Protein AF-A0A933UED7-F1 (afdb_monomer)

Nearest PDB structures (foldseek):
  6f9i-assembly1_A  TM=5.651E-01  e=5.983E-02  Mus musculus
  3nf1-assembly1_A  TM=5.330E-01  e=4.605E-01  Homo sapiens
  7dkh-assembly2_E  TM=3.374E-01  e=2.367E-01  Saccharomyces cerevisiae S288C
  6fv0-assembly1_A  TM=3.714E-01  e=3.544E+00  Mus musculus
  1ya0-assembly1_A  TM=3.431E-01  e=5.523E+00  Homo sapiens

pLDDT: mean 83.13, std 20.2, range [31.78, 98.56]

Secondary structure (DSSP, 8-state):
--SSSS-S---HHHHHHHHHHHHHHHHHHHHHHHHHHHHH-PPPPHHHHHHHHHHHHHHHHS-S----SS-THHHHT-------TT---------PPPPPPP--S--------S-PPPHHHHHHHHHHHHHHH--SHHHHHHHHHHHHHHHHHHHHSS-HHHHHHHHHHHHHHHHHHHHTS--HHHHHHHIIIIIGGGHHHHTT-SS-SS-HHHHHHHHHHHHHHTT-HHHHHHHHHHHHHH-HHHHHHHHHHHHHHHHHTT-HHHHHHHHHTSS-TTSHHHHHHHHHHHHHHHHHHT-

Foldseek 3Di:
DPPPPPPDPQDPVNVVVVVVVVVVVVCCVVVVVVVCCVVVVDDDDLVVLVVVLLVVLCVFLVDNDLEDPDDCVVLVVPDPQDPPPPDPDDDDDDDDDDDDDDDDDDDPPPDDPNDDPPSLVVVVVVLVVQVVVQPDLSSLSSSLSNLQVCLVVQCVDPDLQSNLSSLVSLLVSLVSCVPVNVNLVSSLSSLVNRQVVCQVSQVVDPDHPDHSVRSLVSNCVSCVSVVVLSSNLVSLVCCLVRPVVCNQVSLQVNLVSCVVVVVLVVSLVSLVPHPCCVPPVNVVSNVVSVVVVVVVVVD

Solvent-accessible surface area (backbone atoms only — not comparable to full-atom values): 17385 Å² total; per-residue (Å²): 144,80,85,85,76,83,81,68,82,79,47,74,69,56,53,52,53,52,51,52,50,52,64,58,47,51,56,52,55,54,49,44,50,54,50,44,47,67,70,66,69,61,76,77,51,49,68,58,40,44,51,52,51,54,53,49,36,29,66,62,30,73,47,89,75,42,70,71,93,64,68,63,67,74,63,63,68,61,68,81,71,71,85,71,95,78,76,93,78,84,92,78,91,78,92,79,88,83,76,89,85,80,89,79,86,88,76,89,83,89,65,82,80,89,80,69,80,59,70,55,60,56,52,57,51,52,49,55,54,48,54,76,67,39,84,44,69,35,46,44,38,41,50,35,38,28,31,43,49,51,15,50,57,26,57,73,46,87,51,63,76,49,28,47,44,16,47,52,35,36,50,50,28,23,48,43,24,42,68,77,62,63,32,31,66,57,13,31,42,38,30,59,37,52,42,59,77,40,47,71,52,45,77,74,41,96,79,54,97,60,51,62,65,60,54,53,50,52,37,49,51,26,20,60,73,55,72,33,58,72,60,40,49,53,49,29,56,46,38,38,74,75,33,71,95,45,19,57,62,26,33,57,50,43,20,51,52,27,46,75,72,68,38,46,73,57,16,41,52,40,42,65,71,35,94,66,41,72,44,66,76,49,33,55,49,46,52,53,42,51,54,49,54,53,58,62,74,74,108

Mean predicted aligned error: 10.64 Å

Radius of gyration: 26.98 Å; Cα contacts (8 Å, |Δi|>4): 264; chains: 1; bounding box: 83×52×85 Å

Sequence (299 aa):
MLLKKLTQPVTKQSALRLALLAAAIVPVVWGGHFAWQRISRRSPTTASVRQQIWSHLKERSRQDNFKLAQDWTSLTNFTAAQPDDSNAAGFAEGPAKVKPFKVDKALKLKAKPKNLPPLHVGFSTFFRAKQKEATSYESIYFLIGQELWAAEQMFALTDPAVQQVGIVLASEAAHYAQSDAEDGWLAARICEGYLWPGVDLLEKVDQPLTTPDQLLALCDTAFRANDETVSLERNYEFMIRKIPKRAELARFRLAALYEQEGQFAKALKTLQEMEDPQRDKVKARIEALKARLQSEATK

Structure (mmCIF, N/CA/C/O backbone):
data_AF-A0A933UED7-F1
#
_entry.id   AF-A0A933UED7-F1
#
loop_
_atom_site.group_PDB
_atom_site.id
_atom_site.type_symbol
_atom_site.label_atom_id
_atom_site.label_alt_id
_atom_site.label_comp_id
_atom_site.label_asym_id
_atom_site.label_entity_id
_atom_site.label_seq_id
_atom_site.pdbx_PDB_ins_code
_atom_site.Cartn_x
_atom_site.Cartn_y
_atom_site.Cartn_z
_atom_site.occupancy
_atom_site.B_iso_or_equiv
_atom_site.auth_seq_id
_atom_site.auth_comp_id
_atom_site.auth_asym_id
_atom_site.auth_atom_id
_atom_site.pdbx_PDB_model_num
ATOM 1 N N . MET A 1 1 ? 55.479 -8.054 22.603 1.00 53.09 1 MET A N 1
ATOM 2 C CA . MET A 1 1 ? 55.486 -9.506 22.909 1.00 53.09 1 MET A CA 1
ATOM 3 C C . MET A 1 1 ? 54.062 -10.108 22.921 1.00 53.09 1 MET A C 1
ATOM 5 O O . MET A 1 1 ? 53.764 -10.943 23.759 1.00 53.09 1 MET A O 1
ATOM 9 N N . LEU A 1 2 ? 53.176 -9.718 21.985 1.00 49.47 2 LEU A N 1
ATOM 10 C CA . LEU A 1 2 ? 51.753 -10.136 21.957 1.00 49.47 2 LEU A CA 1
ATOM 11 C C . LEU A 1 2 ? 51.291 -10.738 20.610 1.00 49.47 2 LEU A C 1
ATOM 13 O O . LEU A 1 2 ? 50.148 -11.151 20.483 1.00 49.47 2 LEU A O 1
ATOM 17 N N . LEU A 1 3 ? 52.185 -10.862 19.621 1.00 51.19 3 LEU A N 1
ATOM 18 C CA . LEU A 1 3 ? 51.859 -11.336 18.263 1.00 51.19 3 LEU A CA 1
ATOM 19 C C . LEU A 1 3 ? 52.052 -12.852 18.038 1.00 51.19 3 LEU A C 1
ATOM 21 O O . LEU A 1 3 ? 51.857 -13.335 16.931 1.00 51.19 3 LEU A O 1
ATOM 25 N N . LYS A 1 4 ? 52.413 -13.634 19.067 1.00 53.97 4 LYS A N 1
ATOM 26 C CA . LYS A 1 4 ? 52.766 -15.066 18.921 1.00 53.97 4 LYS A CA 1
ATOM 27 C C . LYS A 1 4 ? 51.632 -16.070 19.205 1.00 53.97 4 LYS A C 1
ATOM 29 O O . LYS A 1 4 ? 51.906 -17.260 19.303 1.00 53.97 4 LYS A O 1
ATOM 34 N N . LYS A 1 5 ? 50.374 -15.631 19.350 1.00 51.72 5 LYS A N 1
ATOM 35 C CA . LYS A 1 5 ? 49.246 -16.508 19.747 1.00 51.72 5 LYS A CA 1
ATOM 36 C C . LYS A 1 5 ? 48.224 -16.856 18.650 1.00 51.72 5 LYS A C 1
ATOM 38 O O . LYS A 1 5 ? 47.236 -17.504 18.966 1.00 51.72 5 LYS A O 1
ATOM 43 N N . LEU A 1 6 ? 48.442 -16.493 17.384 1.00 54.66 6 LEU A N 1
ATOM 44 C CA . LEU A 1 6 ? 47.442 -16.717 16.319 1.00 54.66 6 LEU A CA 1
ATOM 45 C C . LEU A 1 6 ? 47.675 -17.957 15.434 1.00 54.66 6 LEU A C 1
ATOM 47 O O . LEU A 1 6 ? 46.904 -18.191 14.513 1.00 54.66 6 LEU A O 1
ATOM 51 N N . THR A 1 7 ? 48.688 -18.781 15.710 1.00 60.62 7 THR A N 1
ATOM 52 C CA . THR A 1 7 ? 49.035 -19.957 14.883 1.00 60.62 7 THR A CA 1
ATOM 53 C C . THR A 1 7 ? 48.812 -21.299 15.582 1.00 60.62 7 THR A C 1
ATOM 55 O O . THR A 1 7 ? 49.470 -22.285 15.255 1.00 60.62 7 THR A O 1
ATOM 58 N N . GLN A 1 8 ? 47.894 -21.378 16.551 1.00 67.69 8 GLN A N 1
ATOM 59 C CA . GLN A 1 8 ? 47.488 -22.682 17.080 1.00 67.69 8 GLN A CA 1
ATOM 60 C C . GLN A 1 8 ? 46.394 -23.301 16.196 1.00 67.69 8 GLN A C 1
ATOM 62 O O . GLN A 1 8 ? 45.417 -22.618 15.883 1.00 67.69 8 GLN A O 1
ATOM 67 N N . PRO A 1 9 ? 46.539 -24.574 15.780 1.00 72.44 9 PRO A N 1
ATOM 68 C CA . PRO A 1 9 ? 45.539 -25.247 14.964 1.00 72.44 9 PRO A CA 1
ATOM 69 C C . PRO A 1 9 ? 44.226 -25.340 15.743 1.00 72.44 9 PRO A C 1
ATOM 71 O O . PRO A 1 9 ? 44.177 -25.884 16.848 1.00 72.44 9 PRO A O 1
ATOM 74 N N . VAL A 1 10 ? 43.157 -24.795 15.161 1.00 66.62 10 VAL A N 1
ATOM 75 C CA . VAL A 1 10 ? 41.807 -24.871 15.723 1.00 66.62 10 VAL A CA 1
ATOM 76 C C . VAL A 1 10 ? 41.421 -26.346 15.800 1.00 66.62 10 VAL A C 1
ATOM 78 O O . VAL A 1 10 ? 41.262 -27.028 14.788 1.00 66.62 10 VAL A O 1
ATOM 81 N N . THR A 1 11 ? 41.317 -26.870 17.017 1.00 81.62 11 THR A N 1
ATOM 82 C CA . THR A 1 11 ? 40.892 -28.250 17.252 1.00 81.62 11 THR A CA 1
ATOM 83 C C . THR A 1 11 ? 39.446 -28.433 16.785 1.00 81.62 11 THR A C 1
ATOM 85 O O . THR A 1 11 ? 38.621 -27.530 16.922 1.00 81.62 11 THR A O 1
ATOM 88 N N . LYS A 1 12 ? 39.080 -29.620 16.279 1.00 80.12 12 LYS A N 1
ATOM 89 C CA . LYS A 1 12 ? 37.701 -29.899 15.813 1.00 80.12 12 LYS A CA 1
ATOM 90 C C . LYS A 1 12 ? 36.622 -29.521 16.847 1.00 80.12 12 LYS A C 1
ATOM 92 O O . LYS A 1 12 ? 35.549 -29.060 16.476 1.00 80.12 12 LYS A O 1
ATOM 97 N N . GLN A 1 13 ? 36.923 -29.648 18.142 1.00 79.88 13 GLN A N 1
ATOM 98 C CA . GLN A 1 13 ? 36.018 -29.252 19.228 1.00 79.88 13 GLN A CA 1
ATOM 99 C C . GLN A 1 13 ? 35.850 -27.731 19.380 1.00 79.88 13 GLN A C 1
ATOM 101 O O . GLN A 1 13 ? 34.758 -27.277 19.717 1.00 79.88 13 GLN A O 1
ATOM 106 N N . SER A 1 14 ? 36.892 -26.932 19.132 1.00 76.50 14 SER A N 1
ATOM 107 C CA . SER A 1 14 ? 36.790 -25.465 19.184 1.00 76.50 14 SER A CA 1
ATOM 108 C C . SER A 1 14 ? 36.060 -24.903 17.961 1.00 76.50 14 SER A C 1
ATOM 110 O O . SER A 1 14 ? 35.252 -23.987 18.115 1.00 76.50 14 SER A O 1
ATOM 112 N N . ALA A 1 15 ? 36.220 -25.524 16.787 1.00 75.81 15 ALA A N 1
ATOM 113 C CA . ALA A 1 15 ? 35.421 -25.208 15.601 1.00 75.81 15 ALA A CA 1
ATOM 114 C C . ALA A 1 15 ? 33.918 -25.480 15.817 1.00 75.81 15 ALA A C 1
ATOM 116 O O . ALA A 1 15 ? 33.089 -24.631 15.498 1.00 75.81 15 ALA A O 1
ATOM 117 N N . LEU A 1 16 ? 33.561 -26.616 16.431 1.00 83.31 16 LEU A N 1
ATOM 118 C CA . LEU A 1 16 ? 32.163 -26.953 16.731 1.00 83.31 16 LEU A CA 1
ATOM 119 C C . LEU A 1 16 ? 31.521 -25.954 17.712 1.00 83.31 16 LEU A C 1
ATOM 121 O O . LEU A 1 16 ? 30.383 -25.535 17.519 1.00 83.31 16 LEU A O 1
ATOM 125 N N . ARG A 1 17 ? 32.255 -25.536 18.753 1.00 82.56 17 ARG A N 1
ATOM 126 C CA . ARG A 1 17 ? 31.765 -24.546 19.731 1.00 82.56 17 ARG A CA 1
ATOM 127 C C . ARG A 1 17 ? 31.542 -23.172 19.102 1.00 82.56 17 ARG A C 1
ATOM 129 O O . ARG A 1 17 ? 30.542 -22.531 19.410 1.00 82.56 17 ARG A O 1
ATOM 136 N N . LEU A 1 18 ? 32.434 -22.740 18.210 1.00 79.38 18 LEU A N 1
ATOM 137 C CA . LEU A 1 18 ? 32.265 -21.495 17.457 1.00 79.38 18 LEU A CA 1
ATOM 138 C C . LEU A 1 18 ? 31.068 -21.566 16.501 1.00 79.38 18 LEU A C 1
ATOM 140 O O . LEU A 1 18 ? 30.300 -20.611 16.434 1.00 79.38 18 LEU A O 1
ATOM 144 N N . ALA A 1 19 ? 30.862 -22.700 15.827 1.00 76.69 19 ALA A N 1
ATOM 145 C CA . ALA A 1 19 ? 29.700 -22.907 14.963 1.00 76.69 19 ALA A CA 1
ATOM 146 C C . ALA A 1 19 ? 28.374 -22.871 15.747 1.00 76.69 19 ALA A C 1
ATOM 148 O O . ALA A 1 19 ? 27.423 -22.231 15.306 1.00 76.69 19 ALA A O 1
ATOM 149 N N . LEU A 1 20 ? 28.319 -23.487 16.934 1.00 80.19 20 LEU A N 1
ATOM 150 C CA . LEU A 1 20 ? 27.133 -23.455 17.801 1.00 80.19 20 LEU A CA 1
ATOM 151 C C . LEU A 1 20 ? 26.856 -22.055 18.371 1.00 80.19 20 LEU A C 1
ATOM 153 O O . LEU A 1 20 ? 25.703 -21.636 18.420 1.00 80.19 20 LEU A O 1
ATOM 157 N N . LEU A 1 21 ? 27.898 -21.308 18.754 1.00 79.06 21 LEU A N 1
ATOM 158 C CA . LEU A 1 21 ? 27.760 -19.911 19.180 1.00 79.06 21 LEU A CA 1
ATOM 159 C C . LEU A 1 21 ? 27.245 -19.023 18.043 1.00 79.06 21 LEU A C 1
ATOM 161 O O . LEU A 1 21 ? 26.320 -18.243 18.252 1.00 79.06 21 LEU A O 1
ATOM 165 N N . ALA A 1 22 ? 27.786 -19.174 16.832 1.00 71.75 22 ALA A N 1
ATOM 166 C CA . ALA A 1 22 ? 27.293 -18.454 15.662 1.00 71.75 22 ALA A CA 1
ATOM 167 C C . ALA A 1 22 ? 25.824 -18.806 15.364 1.00 71.75 22 ALA A C 1
ATOM 169 O O . ALA A 1 22 ? 25.008 -17.907 15.170 1.00 71.75 22 ALA A O 1
ATOM 170 N N . ALA A 1 23 ? 25.461 -20.091 15.421 1.00 69.56 23 ALA A N 1
ATOM 171 C CA . ALA A 1 23 ? 24.090 -20.556 15.213 1.00 69.56 23 ALA A CA 1
ATOM 172 C C . ALA A 1 23 ? 23.102 -20.056 16.283 1.00 69.56 23 ALA A C 1
ATOM 174 O O . ALA A 1 23 ? 21.925 -19.895 15.979 1.00 69.56 23 ALA A O 1
ATOM 175 N N . ALA A 1 24 ? 23.558 -19.775 17.509 1.00 71.56 24 ALA A N 1
ATOM 176 C CA . ALA A 1 24 ? 22.728 -19.207 18.574 1.00 71.56 24 ALA A CA 1
ATOM 177 C C . ALA A 1 24 ? 22.582 -17.675 18.479 1.00 71.56 24 ALA A C 1
ATOM 179 O O . ALA A 1 24 ? 21.533 -17.133 18.819 1.00 71.56 24 ALA A O 1
ATOM 180 N N . ILE A 1 25 ? 23.608 -16.965 17.997 1.00 72.81 25 ILE A N 1
ATOM 181 C CA . ILE A 1 25 ? 23.589 -15.496 17.878 1.00 72.81 25 ILE A CA 1
ATOM 182 C C . ILE A 1 25 ? 22.717 -15.043 16.699 1.00 72.81 25 ILE A C 1
ATOM 184 O O . ILE A 1 25 ? 21.984 -14.063 16.824 1.00 72.81 25 ILE A O 1
ATOM 188 N N . VAL A 1 26 ? 22.745 -15.763 15.573 1.00 66.81 26 VAL A N 1
ATOM 189 C CA . VAL A 1 26 ? 21.959 -15.429 14.371 1.00 66.81 26 VAL A CA 1
ATOM 190 C C . VAL A 1 26 ? 20.451 -15.270 14.652 1.00 66.81 26 VAL A C 1
ATOM 192 O O . VAL A 1 26 ? 19.915 -14.217 14.305 1.00 66.81 26 VAL A O 1
ATOM 195 N N . PRO A 1 27 ? 19.746 -16.204 15.322 1.00 64.50 27 PRO A N 1
ATOM 196 C CA . PRO A 1 27 ? 18.320 -16.045 15.611 1.00 64.50 27 PRO A CA 1
ATOM 197 C C . PRO A 1 27 ? 18.026 -14.943 16.637 1.00 64.50 27 PRO A C 1
ATOM 199 O O . PRO A 1 27 ? 16.966 -14.330 16.558 1.00 64.50 27 PRO A O 1
ATOM 202 N N . VAL A 1 28 ? 18.947 -14.630 17.557 1.00 69.75 28 VAL A N 1
ATOM 203 C CA . VAL A 1 28 ? 18.767 -13.524 18.519 1.00 69.75 28 VAL A CA 1
ATOM 204 C C . VAL A 1 28 ? 18.923 -12.168 17.834 1.00 69.75 28 VAL A C 1
ATOM 206 O O . VAL A 1 28 ? 18.154 -11.253 18.112 1.00 69.75 28 VAL A O 1
ATOM 209 N N . VAL A 1 29 ? 19.869 -12.027 16.907 1.00 70.69 29 VAL A N 1
ATOM 210 C CA . VAL A 1 29 ? 20.057 -10.778 16.153 1.00 70.69 29 VAL A CA 1
ATOM 211 C C . VAL A 1 29 ? 18.939 -10.591 15.126 1.00 70.69 29 VAL A C 1
ATOM 213 O O . VAL A 1 29 ? 18.373 -9.503 15.030 1.00 70.69 29 VAL A O 1
ATOM 216 N N . TRP A 1 30 ? 18.566 -11.646 14.397 1.00 68.25 30 TRP A N 1
ATOM 217 C CA . TRP A 1 30 ? 17.507 -11.573 13.387 1.00 68.25 30 TRP A CA 1
ATOM 218 C C . TRP A 1 30 ? 16.120 -11.447 14.033 1.00 68.25 30 TRP A C 1
ATOM 220 O O . TRP A 1 30 ? 15.365 -10.528 13.714 1.00 68.25 30 TRP A O 1
ATOM 230 N N . GLY A 1 31 ? 15.825 -12.282 15.032 1.00 66.44 31 GLY A N 1
ATOM 231 C CA . GLY A 1 31 ? 14.601 -12.198 15.830 1.00 66.44 31 GLY A CA 1
ATOM 232 C C . GLY A 1 31 ? 14.517 -10.909 16.648 1.00 66.44 31 GLY A C 1
ATOM 233 O O . GLY A 1 31 ? 13.449 -10.308 16.728 1.00 66.44 31 GLY A O 1
ATOM 234 N N . GLY A 1 32 ? 15.641 -10.426 17.183 1.00 69.06 32 GLY A N 1
ATOM 235 C CA . GLY A 1 32 ? 15.732 -9.153 17.897 1.00 69.06 32 GLY A CA 1
ATOM 236 C C . GLY A 1 32 ? 15.469 -7.949 16.996 1.00 69.06 32 GLY A C 1
ATOM 237 O O . GLY A 1 32 ? 14.760 -7.039 17.412 1.00 69.06 32 GLY A O 1
ATOM 238 N N . HIS A 1 33 ? 15.950 -7.952 15.750 1.00 67.56 33 HIS A N 1
ATOM 239 C CA . HIS A 1 33 ? 15.656 -6.893 14.781 1.00 67.56 33 HIS A CA 1
ATOM 240 C C . HIS A 1 33 ? 14.167 -6.860 14.399 1.00 67.56 33 HIS A C 1
ATOM 242 O O . HIS A 1 33 ? 13.556 -5.792 14.429 1.00 67.56 33 HIS A O 1
ATOM 248 N N . PHE A 1 34 ? 13.551 -8.014 14.119 1.00 63.91 34 PHE A N 1
ATOM 249 C CA . PHE A 1 34 ? 12.112 -8.090 13.830 1.00 63.91 34 PHE A CA 1
ATOM 250 C C . PHE A 1 34 ? 11.249 -7.717 15.043 1.00 63.91 34 PHE A C 1
ATOM 252 O O . PHE A 1 34 ? 10.295 -6.946 14.913 1.00 63.91 34 PHE A O 1
ATOM 259 N N . ALA A 1 35 ? 11.601 -8.202 16.236 1.00 64.50 35 ALA A N 1
ATOM 260 C CA . ALA A 1 35 ? 10.919 -7.839 17.474 1.00 64.50 35 ALA A CA 1
ATOM 261 C C . ALA A 1 35 ? 11.074 -6.343 17.776 1.00 64.50 35 ALA A C 1
ATOM 263 O O . ALA A 1 35 ? 10.095 -5.679 18.104 1.00 64.50 35 ALA A O 1
ATOM 264 N N . TRP A 1 36 ? 12.271 -5.780 17.595 1.00 69.81 36 TRP A N 1
ATOM 265 C CA . TRP A 1 36 ? 12.519 -4.350 17.763 1.00 69.81 36 TRP A CA 1
ATOM 266 C C . TRP A 1 36 ? 11.738 -3.516 16.753 1.00 69.81 36 TRP A C 1
ATOM 268 O O . TRP A 1 36 ? 11.160 -2.506 17.135 1.00 69.81 36 TRP A O 1
ATOM 278 N N . GLN A 1 37 ? 11.671 -3.899 15.478 1.00 65.88 37 GLN A N 1
ATOM 279 C CA . GLN A 1 37 ? 10.849 -3.187 14.492 1.00 65.88 37 GLN A CA 1
ATOM 280 C C . GLN A 1 37 ? 9.364 -3.223 14.868 1.00 65.88 37 GLN A C 1
ATOM 282 O O . GLN A 1 37 ? 8.699 -2.186 14.843 1.00 65.88 37 GLN A O 1
ATOM 287 N N . ARG A 1 38 ? 8.874 -4.377 15.334 1.00 65.19 38 ARG A N 1
ATOM 288 C CA . ARG A 1 38 ? 7.500 -4.525 15.832 1.00 65.19 38 ARG A CA 1
ATOM 289 C C . ARG A 1 38 ? 7.226 -3.654 17.063 1.00 65.19 38 ARG A C 1
ATOM 291 O O . ARG A 1 38 ? 6.159 -3.056 17.161 1.00 65.19 38 ARG A O 1
ATOM 298 N N . ILE A 1 39 ? 8.189 -3.549 17.980 1.00 71.62 39 ILE A N 1
ATOM 299 C CA . ILE A 1 39 ? 8.074 -2.748 19.210 1.00 71.62 39 ILE A CA 1
ATOM 300 C C . ILE A 1 39 ? 8.218 -1.252 18.921 1.00 71.62 39 ILE A C 1
ATOM 302 O O . ILE A 1 39 ? 7.467 -0.436 19.448 1.00 71.62 39 ILE A O 1
ATOM 306 N N . SER A 1 40 ? 9.177 -0.877 18.079 1.00 71.75 40 SER A N 1
ATOM 307 C CA . SER A 1 40 ? 9.533 0.523 17.844 1.00 71.75 40 SER A CA 1
ATOM 308 C C . SER A 1 40 ? 8.504 1.271 17.003 1.00 71.75 40 SER A C 1
ATOM 310 O O . SER A 1 40 ? 8.582 2.498 16.955 1.00 71.75 40 SER A O 1
ATOM 312 N N . ARG A 1 41 ? 7.556 0.569 16.353 1.00 71.56 41 ARG A N 1
ATOM 313 C CA . ARG A 1 41 ? 6.525 1.127 15.450 1.00 71.56 41 ARG A CA 1
ATOM 314 C C . ARG A 1 41 ? 7.085 2.140 14.436 1.00 71.56 41 ARG A C 1
ATOM 316 O O . ARG A 1 41 ? 6.341 2.940 13.874 1.00 71.56 41 ARG A O 1
ATOM 323 N N . ARG A 1 42 ? 8.404 2.140 14.207 1.00 80.00 42 ARG A N 1
ATOM 324 C CA . ARG A 1 42 ? 9.056 3.049 13.273 1.00 80.00 42 ARG A CA 1
ATOM 325 C C . ARG A 1 42 ? 8.801 2.501 11.889 1.00 80.00 42 ARG A C 1
ATOM 327 O O . ARG A 1 42 ? 9.225 1.393 11.574 1.00 80.00 42 ARG A O 1
ATOM 334 N N . SER A 1 43 ? 8.107 3.287 11.080 1.00 83.25 43 SER A N 1
ATOM 335 C CA . SER A 1 43 ? 7.917 2.964 9.676 1.00 83.25 43 SER A CA 1
ATOM 336 C C . SER A 1 43 ? 9.278 2.808 8.997 1.00 83.25 43 SER A C 1
ATOM 338 O O . SER A 1 43 ? 10.169 3.636 9.235 1.00 83.25 43 SER A O 1
ATOM 340 N N . PRO A 1 44 ? 9.470 1.763 8.178 1.00 89.94 44 PRO A N 1
ATOM 341 C CA . PRO A 1 44 ? 10.694 1.627 7.413 1.00 89.94 44 PRO A CA 1
ATOM 342 C C . PRO A 1 44 ? 10.846 2.835 6.480 1.00 89.94 44 PRO A C 1
ATOM 344 O O . PRO A 1 44 ? 9.868 3.426 6.016 1.00 89.94 44 PRO A O 1
ATOM 347 N N . THR A 1 45 ? 12.089 3.241 6.224 1.00 93.56 45 THR A N 1
ATOM 348 C CA . THR A 1 45 ? 12.344 4.321 5.268 1.00 93.56 45 THR A CA 1
ATOM 349 C C . THR A 1 45 ? 12.031 3.838 3.856 1.00 93.56 45 THR A C 1
ATOM 351 O O . THR A 1 45 ? 12.252 2.670 3.534 1.00 93.56 45 THR A O 1
ATOM 354 N N . THR A 1 46 ? 11.592 4.743 2.979 1.00 94.88 46 THR A N 1
ATOM 355 C CA . THR A 1 46 ? 11.312 4.429 1.568 1.00 94.88 46 THR A CA 1
ATOM 356 C C . THR A 1 46 ? 12.490 3.717 0.896 1.00 94.88 46 THR A C 1
ATOM 358 O O . THR A 1 46 ? 12.297 2.727 0.201 1.00 94.88 46 THR A O 1
ATOM 361 N N . ALA A 1 47 ? 13.722 4.165 1.157 1.00 95.50 47 ALA A N 1
ATOM 362 C CA . ALA A 1 47 ? 14.929 3.540 0.618 1.00 95.50 47 ALA A CA 1
ATOM 363 C C . ALA A 1 47 ? 15.121 2.094 1.108 1.00 95.50 47 ALA A C 1
ATOM 365 O O . ALA A 1 47 ? 15.457 1.221 0.312 1.00 95.50 47 ALA A O 1
ATOM 366 N N . SER A 1 48 ? 14.865 1.822 2.394 1.00 95.19 48 SER A N 1
ATOM 367 C CA . SER A 1 48 ? 14.956 0.464 2.943 1.00 95.19 48 SER A CA 1
ATOM 368 C C . SER A 1 48 ? 13.891 -0.458 2.348 1.00 95.19 48 SER A C 1
ATOM 370 O O . SER A 1 48 ? 14.202 -1.593 1.995 1.00 95.19 48 SER A O 1
ATOM 372 N N . VAL A 1 49 ? 12.661 0.034 2.171 1.00 96.31 49 VAL A N 1
ATOM 373 C CA . VAL A 1 49 ? 11.581 -0.726 1.521 1.00 96.31 49 VAL A CA 1
ATOM 374 C C . VAL A 1 49 ? 11.942 -1.048 0.072 1.00 96.31 49 VAL A C 1
ATOM 376 O O . VAL A 1 49 ? 11.852 -2.203 -0.334 1.00 96.31 49 VAL A O 1
ATOM 379 N N . ARG A 1 50 ? 12.445 -0.071 -0.694 1.00 97.44 50 ARG A N 1
ATOM 380 C CA . ARG A 1 50 ? 12.914 -0.301 -2.072 1.00 97.44 50 ARG A CA 1
ATOM 381 C C . ARG A 1 50 ? 14.051 -1.316 -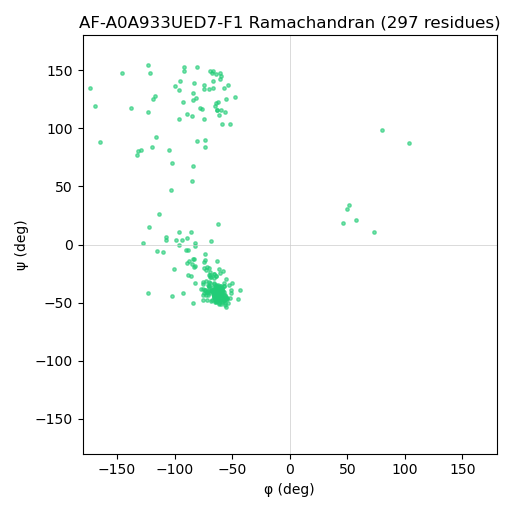2.137 1.00 97.44 50 ARG A C 1
ATOM 383 O O . ARG A 1 50 ? 14.039 -2.189 -2.994 1.00 97.44 50 ARG A O 1
ATOM 390 N N . GLN A 1 51 ? 15.001 -1.263 -1.205 1.00 96.75 51 GLN A N 1
ATOM 391 C CA . GLN A 1 51 ? 16.072 -2.257 -1.134 1.00 96.75 51 GLN A CA 1
ATOM 392 C C . GLN A 1 51 ? 15.530 -3.677 -0.897 1.00 96.75 51 GLN A C 1
ATOM 394 O O . GLN A 1 51 ? 16.008 -4.621 -1.525 1.00 96.75 51 GLN A O 1
ATOM 399 N N . GLN A 1 52 ? 14.530 -3.835 -0.022 1.00 96.81 52 GLN A N 1
ATOM 400 C CA . GLN A 1 52 ? 13.875 -5.127 0.215 1.00 96.81 52 GLN A CA 1
ATOM 401 C C . GLN A 1 52 ? 13.173 -5.637 -1.048 1.00 96.81 52 GLN A C 1
ATOM 403 O O . GLN A 1 52 ? 13.347 -6.802 -1.400 1.00 96.81 52 GLN A O 1
ATOM 408 N N . ILE A 1 53 ? 12.458 -4.759 -1.760 1.00 97.81 53 ILE A N 1
ATOM 409 C CA . ILE A 1 53 ? 11.823 -5.080 -3.046 1.00 97.81 53 ILE A CA 1
ATOM 410 C C . ILE A 1 53 ? 12.866 -5.591 -4.043 1.00 97.81 53 ILE A C 1
ATOM 412 O O . ILE A 1 53 ? 12.714 -6.684 -4.581 1.00 97.81 53 ILE A O 1
ATOM 416 N N . TRP A 1 54 ? 13.960 -4.853 -4.248 1.00 98.06 54 TRP A N 1
ATOM 417 C CA . TRP A 1 54 ? 15.007 -5.241 -5.197 1.00 98.06 54 TRP A CA 1
ATOM 418 C C . TRP A 1 54 ? 15.687 -6.563 -4.836 1.00 98.06 54 TRP A C 1
ATOM 420 O O . TRP A 1 54 ? 15.951 -7.382 -5.718 1.00 98.06 54 TRP A O 1
ATOM 430 N N . SER A 1 55 ? 15.948 -6.794 -3.547 1.00 96.88 55 SER A N 1
ATOM 431 C CA . SER A 1 55 ? 16.504 -8.064 -3.071 1.00 96.88 55 SER A CA 1
ATOM 432 C C . SER A 1 55 ? 15.567 -9.231 -3.379 1.00 96.88 55 SER A C 1
ATOM 434 O O . SER A 1 55 ? 16.011 -10.255 -3.897 1.00 96.88 55 SER A O 1
ATOM 436 N N . HIS A 1 56 ? 14.275 -9.059 -3.102 1.00 97.06 56 HIS A N 1
ATOM 437 C CA . HIS A 1 56 ? 13.257 -10.077 -3.345 1.00 97.06 56 HIS A CA 1
ATOM 438 C C . HIS A 1 56 ? 13.073 -10.364 -4.835 1.00 97.06 56 HIS A C 1
ATOM 440 O O . HIS A 1 56 ? 13.072 -11.520 -5.251 1.00 97.06 56 HIS A O 1
ATOM 446 N N . LEU A 1 57 ? 13.009 -9.324 -5.668 1.00 97.69 57 LEU A N 1
ATOM 447 C CA . LEU A 1 57 ? 12.922 -9.471 -7.121 1.00 97.69 57 LEU A CA 1
ATOM 448 C C . LEU A 1 57 ? 14.121 -10.229 -7.690 1.00 97.69 57 LEU A C 1
ATOM 450 O O . LEU A 1 57 ? 13.945 -11.096 -8.548 1.00 97.69 57 LEU A O 1
ATOM 454 N N . LYS A 1 58 ? 15.335 -9.943 -7.208 1.00 97.56 58 LYS A N 1
ATOM 455 C CA . LYS A 1 58 ? 16.550 -10.648 -7.634 1.00 97.56 58 LYS A CA 1
ATOM 456 C C . LYS A 1 58 ? 16.500 -12.132 -7.278 1.00 97.56 58 LYS A C 1
ATOM 458 O O . LYS A 1 58 ? 16.839 -12.976 -8.105 1.00 97.56 58 LYS A O 1
ATOM 463 N N . GLU A 1 59 ? 16.059 -12.450 -6.065 1.00 96.56 59 GLU A N 1
ATOM 464 C CA . GLU A 1 59 ? 15.907 -13.831 -5.608 1.00 96.56 59 GLU A CA 1
ATOM 465 C C . GLU A 1 59 ? 14.865 -14.592 -6.441 1.00 96.56 59 GLU A C 1
ATOM 467 O O . GLU A 1 59 ? 15.146 -15.685 -6.937 1.00 96.56 59 GLU A O 1
ATOM 472 N N . ARG A 1 60 ? 13.685 -13.998 -6.652 1.00 97.31 60 ARG A N 1
ATOM 473 C CA . ARG A 1 60 ? 12.559 -14.646 -7.338 1.00 97.31 60 ARG A CA 1
ATOM 474 C C . ARG A 1 60 ? 12.746 -14.769 -8.847 1.00 97.31 60 ARG A C 1
ATOM 476 O O . ARG A 1 60 ? 12.400 -15.800 -9.413 1.00 97.31 60 ARG A O 1
ATOM 483 N N . SER A 1 61 ? 13.315 -13.756 -9.499 1.00 97.31 61 SER A N 1
ATOM 484 C CA . SER A 1 61 ? 13.557 -13.775 -10.951 1.00 97.31 61 SER A CA 1
ATOM 485 C C . SER A 1 61 ? 14.838 -14.510 -11.352 1.00 97.31 61 SER A C 1
ATOM 487 O O . SER A 1 61 ? 14.996 -14.868 -12.518 1.00 97.31 61 SER A O 1
ATOM 489 N N . ARG A 1 62 ? 15.771 -14.721 -10.409 1.00 97.25 62 ARG A N 1
ATOM 490 C CA . ARG A 1 62 ? 17.143 -15.206 -10.665 1.00 97.25 62 ARG A CA 1
ATOM 491 C C . ARG A 1 62 ? 17.943 -14.316 -11.627 1.00 97.25 62 ARG A C 1
ATOM 493 O O . ARG A 1 62 ? 18.920 -14.768 -12.219 1.00 97.25 62 ARG A O 1
ATOM 500 N N . GLN A 1 63 ? 17.534 -13.060 -11.775 1.00 96.31 63 GLN A N 1
ATOM 5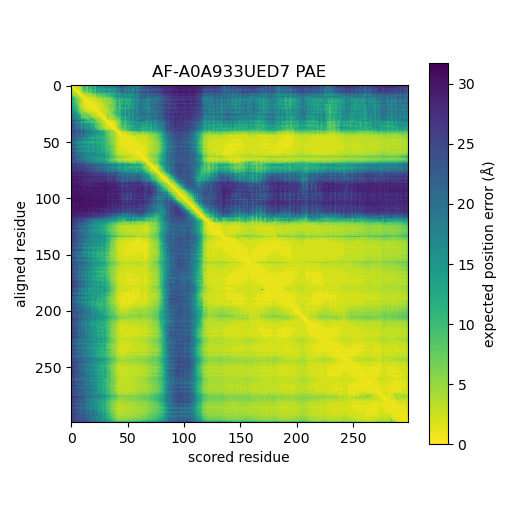01 C CA . GLN A 1 63 ? 18.175 -12.044 -12.602 1.00 96.31 63 GLN A CA 1
ATOM 502 C C . GLN A 1 63 ? 18.567 -10.862 -11.715 1.00 96.31 63 GLN A C 1
ATOM 504 O O . GLN A 1 63 ? 17.883 -10.548 -10.745 1.00 96.31 63 GLN A O 1
ATOM 509 N N . ASP A 1 64 ? 19.665 -10.187 -12.037 1.00 95.12 64 ASP A N 1
ATOM 510 C CA . ASP A 1 64 ? 20.126 -9.001 -11.306 1.00 95.12 64 ASP A CA 1
ATOM 511 C C . ASP A 1 64 ? 20.107 -7.713 -12.139 1.00 95.12 64 ASP A C 1
ATOM 513 O O . ASP A 1 64 ? 20.335 -6.628 -11.602 1.00 95.12 64 ASP A O 1
ATOM 517 N N . ASN A 1 65 ? 19.788 -7.818 -13.431 1.00 95.56 65 ASN A N 1
ATOM 518 C CA . ASN A 1 65 ? 19.719 -6.693 -14.350 1.00 95.56 65 ASN A CA 1
ATOM 519 C C . ASN A 1 65 ? 18.298 -6.490 -14.887 1.00 95.56 65 ASN A C 1
ATOM 521 O O . ASN A 1 65 ? 17.925 -7.032 -15.923 1.00 95.56 65 ASN A O 1
ATOM 525 N N . PHE A 1 66 ? 17.532 -5.642 -14.206 1.00 96.19 66 PHE A N 1
ATOM 526 C CA . PHE A 1 66 ? 16.173 -5.260 -14.600 1.00 96.19 66 PHE A CA 1
ATOM 527 C C . PHE A 1 66 ? 16.124 -4.092 -15.596 1.00 96.19 66 PHE A C 1
ATOM 529 O O . PHE A 1 66 ? 15.061 -3.528 -15.846 1.00 96.19 66 PHE A O 1
ATOM 536 N N . LYS A 1 67 ? 17.261 -3.685 -16.171 1.00 94.31 67 LYS A N 1
ATOM 537 C CA . LYS A 1 67 ? 17.268 -2.616 -17.172 1.00 94.31 67 LYS A CA 1
ATOM 538 C C . LYS A 1 67 ? 16.537 -3.075 -18.429 1.00 94.31 67 LYS A C 1
ATOM 540 O O . LYS A 1 67 ? 16.692 -4.211 -18.881 1.00 94.31 67 LYS A O 1
ATOM 545 N N . LEU A 1 68 ? 15.776 -2.167 -19.029 1.00 86.25 68 LEU A N 1
ATOM 546 C CA . LEU A 1 68 ? 15.205 -2.402 -20.350 1.00 86.25 68 LEU A CA 1
ATOM 547 C C . LEU A 1 68 ? 16.334 -2.458 -21.389 1.00 86.25 68 LEU A C 1
ATOM 549 O O . LEU A 1 68 ? 17.236 -1.624 -21.384 1.00 86.25 68 LEU A O 1
ATOM 553 N N . ALA A 1 69 ? 16.286 -3.451 -22.282 1.00 79.94 69 ALA A N 1
ATOM 554 C CA . ALA A 1 69 ? 17.277 -3.604 -23.351 1.00 79.94 69 ALA A CA 1
ATOM 555 C C . ALA A 1 69 ? 17.178 -2.495 -24.415 1.00 79.94 69 ALA A C 1
ATOM 557 O O . ALA A 1 69 ? 18.140 -2.232 -25.132 1.00 79.94 69 ALA A O 1
ATOM 558 N N . GLN A 1 70 ? 16.007 -1.864 -24.533 1.00 75.12 70 GLN A N 1
ATOM 559 C CA . GLN A 1 70 ? 15.791 -0.727 -25.420 1.00 75.12 70 GLN A CA 1
ATOM 560 C C . GLN A 1 70 ? 16.250 0.571 -24.757 1.00 75.12 70 GLN A C 1
ATOM 562 O O . GLN A 1 70 ? 16.002 0.803 -23.573 1.00 75.12 70 GLN A O 1
ATOM 567 N N . ASP A 1 71 ? 16.904 1.420 -25.551 1.00 68.12 71 ASP A N 1
ATOM 568 C CA . ASP A 1 71 ? 17.380 2.724 -25.110 1.00 68.12 71 ASP A CA 1
ATOM 569 C C . ASP A 1 71 ? 16.198 3.613 -24.703 1.00 68.12 71 ASP A C 1
ATOM 571 O O . ASP A 1 71 ? 15.351 3.988 -25.520 1.00 68.12 71 ASP A O 1
ATOM 575 N N . TRP A 1 72 ? 16.166 3.956 -23.418 1.00 64.19 72 TRP A N 1
ATOM 576 C CA . TRP A 1 72 ? 15.164 4.808 -22.788 1.00 64.19 72 TRP A CA 1
ATOM 577 C C . TRP A 1 72 ? 15.006 6.171 -23.450 1.00 64.19 72 TRP A C 1
ATOM 579 O O . TRP A 1 72 ? 13.912 6.733 -23.452 1.00 64.19 72 TRP A O 1
ATOM 589 N N . THR A 1 73 ? 16.076 6.690 -24.051 1.00 62.62 73 THR A N 1
ATOM 590 C CA . THR A 1 73 ? 16.054 7.996 -24.717 1.00 62.62 73 THR A CA 1
ATOM 591 C C . THR A 1 73 ? 15.104 8.019 -25.914 1.00 62.62 73 THR A C 1
ATOM 593 O O . THR A 1 73 ? 14.519 9.054 -26.234 1.00 62.62 73 THR A O 1
ATOM 596 N N . SER A 1 74 ? 14.870 6.867 -26.547 1.00 62.81 74 SER A N 1
ATOM 597 C CA . SER A 1 74 ? 13.887 6.750 -27.626 1.00 62.81 74 SER A CA 1
ATOM 598 C C . SER A 1 74 ? 12.445 6.907 -27.132 1.00 62.81 74 SER A C 1
ATOM 600 O O . SER A 1 74 ? 11.601 7.399 -27.879 1.00 62.81 74 SER A O 1
ATOM 602 N N . LEU A 1 75 ? 12.178 6.566 -25.867 1.00 55.69 75 LEU A N 1
ATOM 603 C CA . LEU A 1 75 ? 10.864 6.670 -25.233 1.00 55.69 75 LEU A CA 1
ATOM 604 C C . LEU A 1 75 ? 10.632 8.045 -24.596 1.00 55.69 75 LEU A C 1
ATOM 606 O O . LEU A 1 75 ? 9.492 8.478 -24.510 1.00 55.69 75 LEU A O 1
ATOM 610 N N . THR A 1 76 ? 11.678 8.772 -24.199 1.00 57.91 76 THR A N 1
ATOM 611 C CA . THR A 1 76 ? 11.543 10.123 -23.616 1.00 57.91 76 THR A CA 1
ATOM 612 C C . THR A 1 76 ? 11.570 11.251 -24.649 1.00 57.91 76 THR A C 1
ATOM 614 O O . THR A 1 76 ? 11.098 12.347 -24.360 1.00 57.91 76 THR A O 1
ATOM 617 N N . ASN A 1 77 ? 12.024 10.994 -25.883 1.00 56.75 77 ASN A N 1
ATOM 618 C CA . ASN A 1 77 ? 11.938 11.953 -26.998 1.00 56.75 77 ASN A CA 1
ATOM 619 C C . ASN A 1 77 ? 10.498 12.220 -27.489 1.00 56.75 77 ASN A C 1
ATOM 621 O O . ASN A 1 77 ? 10.286 12.990 -28.431 1.00 56.75 77 ASN A O 1
ATOM 625 N N . PHE A 1 78 ? 9.497 11.625 -26.838 1.00 53.31 78 PHE A N 1
ATOM 626 C CA . PHE A 1 78 ? 8.094 11.981 -26.986 1.00 53.31 78 PHE A CA 1
ATOM 627 C C . PHE A 1 78 ? 7.852 13.314 -26.276 1.00 53.31 78 PHE A C 1
ATOM 629 O O . PHE A 1 78 ? 7.447 13.378 -25.118 1.00 53.31 78 PHE A O 1
ATOM 636 N N . THR A 1 79 ? 8.134 14.404 -26.986 1.00 47.06 79 THR A N 1
ATOM 637 C CA . THR A 1 79 ? 7.690 15.736 -26.576 1.00 47.06 79 THR A CA 1
ATOM 638 C C . THR A 1 79 ? 6.179 15.684 -26.396 1.00 47.06 79 THR A C 1
ATOM 640 O O . THR A 1 79 ? 5.471 15.260 -27.311 1.00 47.06 79 THR A O 1
ATOM 643 N N . ALA A 1 80 ? 5.700 16.075 -25.212 1.00 45.22 80 ALA A N 1
ATOM 644 C CA . ALA A 1 80 ? 4.280 16.216 -24.933 1.00 45.22 80 ALA A CA 1
ATOM 645 C C . ALA A 1 80 ? 3.672 17.101 -26.025 1.00 45.22 80 ALA A C 1
ATOM 647 O O . ALA A 1 80 ? 3.901 18.312 -26.064 1.00 45.22 80 ALA A O 1
ATOM 648 N N . ALA A 1 81 ? 2.960 16.486 -26.969 1.00 45.84 81 ALA A N 1
ATOM 649 C CA . ALA A 1 81 ? 2.135 17.234 -27.889 1.00 45.84 81 ALA A CA 1
ATOM 650 C C . ALA A 1 81 ? 1.128 17.979 -27.010 1.00 45.84 81 ALA A C 1
ATOM 652 O O . ALA A 1 81 ? 0.374 17.349 -26.269 1.00 45.84 81 ALA A O 1
ATOM 653 N N . GLN A 1 82 ? 1.185 19.313 -27.019 1.00 43.25 82 GLN A N 1
ATOM 654 C CA . GLN A 1 82 ? 0.155 20.116 -26.374 1.00 43.25 82 GLN A CA 1
ATOM 655 C C . GLN A 1 82 ? -1.205 19.672 -26.927 1.00 43.25 82 GLN A C 1
ATOM 657 O O . GLN A 1 82 ? -1.287 19.433 -28.138 1.00 43.25 82 GLN A O 1
ATOM 662 N N . PRO A 1 83 ? -2.237 19.518 -26.079 1.00 41.75 83 PRO A N 1
ATOM 663 C CA . PRO A 1 83 ? -3.575 19.229 -26.564 1.00 41.75 83 PRO A CA 1
ATOM 664 C C . PRO A 1 83 ? -3.966 20.339 -27.544 1.00 41.75 83 PRO A C 1
ATOM 666 O O . PRO A 1 83 ? -4.025 21.512 -27.192 1.00 41.75 83 PRO A O 1
ATOM 669 N N . ASP A 1 84 ? -4.119 19.970 -28.813 1.00 42.62 84 ASP A N 1
ATOM 670 C CA . ASP A 1 84 ? -4.680 20.843 -29.834 1.00 42.62 84 ASP A CA 1
ATOM 671 C C . ASP A 1 84 ? -6.187 20.873 -29.534 1.00 42.62 84 ASP A C 1
ATOM 673 O O . ASP A 1 84 ? -6.865 19.858 -29.710 1.00 42.62 84 ASP A O 1
ATOM 677 N N . ASP A 1 85 ? -6.702 21.998 -29.024 1.00 44.84 85 ASP A N 1
ATOM 678 C CA . ASP A 1 85 ? -8.108 22.218 -28.618 1.00 44.84 85 ASP A CA 1
ATOM 679 C C . ASP A 1 85 ? -9.124 22.093 -29.782 1.00 44.84 85 ASP A C 1
ATOM 681 O O . ASP A 1 85 ? -10.258 22.565 -29.706 1.00 44.84 85 ASP A O 1
ATOM 685 N N . SER A 1 86 ? -8.741 21.477 -30.902 1.00 44.03 86 SER A N 1
ATOM 686 C CA . SER A 1 86 ? -9.436 21.578 -32.182 1.00 44.03 86 SER A CA 1
ATOM 687 C C . SER A 1 86 ? -10.218 20.341 -32.635 1.00 44.03 86 SER A C 1
ATOM 689 O O . SER A 1 86 ? -10.812 20.403 -33.706 1.00 44.03 86 SER A O 1
ATOM 691 N N . ASN A 1 87 ? -10.322 19.248 -31.864 1.00 43.91 87 ASN A N 1
ATOM 692 C CA . ASN A 1 87 ? -11.075 18.059 -32.313 1.00 43.91 87 ASN A CA 1
ATOM 693 C C . ASN A 1 87 ? -12.044 17.479 -31.273 1.00 43.91 87 ASN A C 1
ATOM 695 O O . ASN A 1 87 ? -11.828 16.409 -30.707 1.00 43.91 87 ASN A O 1
ATOM 699 N N . ALA A 1 88 ? -13.183 18.152 -31.116 1.00 36.28 88 ALA A N 1
ATOM 700 C CA . ALA A 1 88 ? -14.409 17.588 -30.561 1.00 36.28 88 ALA A CA 1
ATOM 701 C C . ALA A 1 88 ? -15.405 17.276 -31.695 1.00 36.28 88 ALA A C 1
ATOM 703 O O . ALA A 1 88 ? -16.406 17.968 -31.838 1.00 36.28 88 ALA A O 1
ATOM 704 N N . ALA A 1 89 ? -15.131 16.268 -32.532 1.00 40.28 89 ALA A N 1
ATOM 7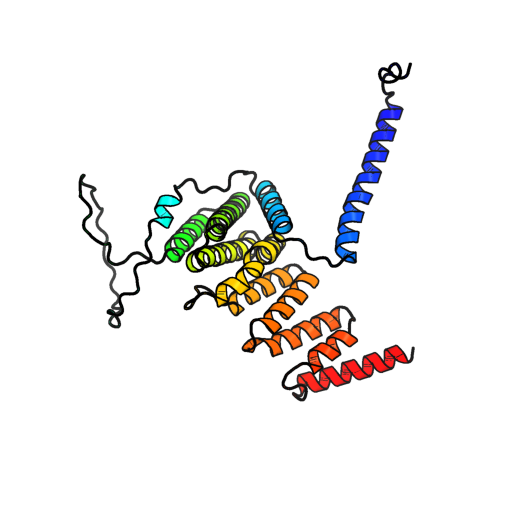05 C CA . ALA A 1 89 ? -16.151 15.639 -33.382 1.00 40.28 89 ALA A CA 1
ATOM 706 C C . ALA A 1 89 ? -15.639 14.340 -34.033 1.00 40.28 89 ALA A C 1
ATOM 708 O O . ALA A 1 89 ? -14.731 14.370 -34.856 1.00 40.28 89 ALA A O 1
ATOM 709 N N . GLY A 1 90 ? -16.303 13.217 -33.734 1.00 35.66 90 GLY A N 1
ATOM 710 C CA . GLY A 1 90 ? -16.405 12.078 -34.653 1.00 35.66 90 GLY A CA 1
ATOM 711 C C . GLY A 1 90 ? -15.522 10.864 -34.355 1.00 35.66 90 GLY A C 1
ATOM 712 O O . GLY A 1 90 ? -14.471 10.693 -34.963 1.00 35.66 90 GLY A O 1
ATOM 713 N N . PHE A 1 91 ? -16.015 9.944 -33.521 1.00 34.91 91 PHE A N 1
ATOM 714 C CA . PHE A 1 91 ? -15.656 8.528 -33.633 1.00 34.91 91 PHE A CA 1
ATOM 715 C C . PHE A 1 91 ? -16.647 7.858 -34.591 1.00 34.91 91 PHE A C 1
ATOM 717 O O . PHE A 1 91 ? -17.831 7.750 -34.281 1.00 34.91 91 PHE A O 1
ATOM 724 N N . ALA A 1 92 ? -16.163 7.428 -35.757 1.00 35.16 92 ALA A N 1
ATOM 725 C CA . ALA A 1 92 ? -16.868 6.523 -36.658 1.00 35.16 92 ALA A CA 1
ATOM 726 C C . ALA A 1 92 ? -16.030 5.248 -36.815 1.00 35.16 92 ALA A C 1
ATOM 728 O O . ALA A 1 92 ? -14.840 5.304 -37.129 1.00 35.16 92 ALA A O 1
ATOM 729 N N . GLU A 1 93 ? -16.660 4.109 -36.544 1.00 36.59 93 GLU A N 1
ATOM 730 C CA . GLU A 1 93 ? -16.078 2.771 -36.603 1.00 36.59 93 GLU A CA 1
ATOM 731 C C . GLU A 1 93 ? -15.886 2.302 -38.054 1.00 36.59 93 GLU A C 1
ATOM 733 O O . GLU A 1 93 ? -16.770 2.449 -38.899 1.00 36.59 93 GLU A O 1
ATOM 738 N N . GLY A 1 94 ? -14.742 1.677 -38.338 1.00 36.78 94 GLY A N 1
ATOM 739 C CA . GLY A 1 94 ? -14.515 0.948 -39.584 1.00 36.78 94 GLY A CA 1
ATOM 740 C C . GLY A 1 94 ? -13.173 0.197 -39.593 1.00 36.78 94 GLY A C 1
ATOM 741 O O . GLY A 1 94 ? -12.156 0.777 -39.209 1.00 36.78 94 GLY A O 1
ATOM 742 N N . PRO A 1 95 ? -13.120 -1.080 -40.030 1.00 44.88 95 PRO A N 1
ATOM 743 C CA . PRO A 1 95 ? -11.895 -1.876 -40.008 1.00 44.88 95 PRO A CA 1
ATOM 744 C C . PRO A 1 95 ? -11.038 -1.622 -41.260 1.00 44.88 95 PRO A C 1
ATOM 746 O O . PRO A 1 95 ? -11.389 -2.029 -42.369 1.00 44.88 95 PRO A O 1
ATOM 749 N N . ALA A 1 96 ? -9.880 -0.976 -41.098 1.00 36.59 96 ALA A N 1
ATOM 750 C CA . ALA A 1 96 ? -8.938 -0.748 -42.194 1.00 36.59 96 ALA A CA 1
ATOM 751 C C . ALA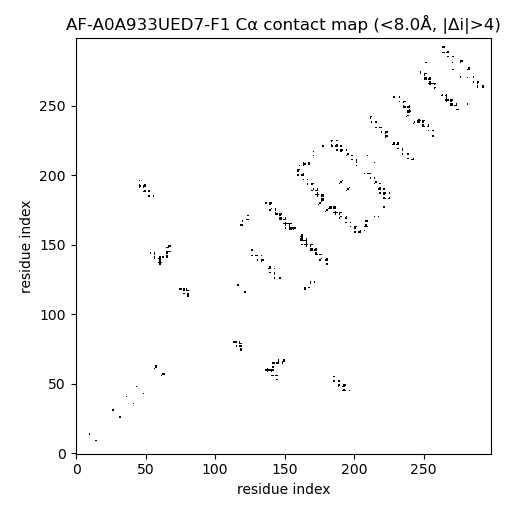 A 1 96 ? -7.882 -1.867 -42.292 1.00 36.59 96 ALA A C 1
ATOM 753 O O . ALA A 1 96 ? -7.127 -2.131 -41.357 1.00 36.59 96 ALA A O 1
ATOM 754 N N . LYS A 1 97 ? -7.809 -2.504 -43.470 1.00 43.03 97 LYS A N 1
ATOM 755 C CA . LYS A 1 97 ? -6.756 -3.452 -43.870 1.00 43.03 97 LYS A CA 1
ATOM 756 C C . LYS A 1 97 ? -5.394 -2.748 -43.936 1.00 43.03 97 LYS A C 1
ATOM 758 O O . LYS A 1 97 ? -5.211 -1.833 -44.737 1.00 43.03 97 LYS A O 1
ATOM 763 N N . VAL A 1 98 ? -4.424 -3.229 -43.161 1.00 31.78 98 VAL A N 1
ATOM 764 C CA . VAL A 1 98 ? -3.036 -2.740 -43.173 1.00 31.78 98 VAL A CA 1
ATOM 765 C C . VAL A 1 98 ? -2.248 -3.429 -44.294 1.00 31.78 98 VAL A C 1
ATOM 767 O O . VAL A 1 98 ? -2.193 -4.656 -44.360 1.00 31.78 98 VAL A O 1
ATOM 770 N N . LYS A 1 99 ? -1.634 -2.642 -45.188 1.00 35.78 99 LYS A N 1
ATOM 771 C CA . LYS A 1 99 ? -0.630 -3.115 -46.161 1.00 35.78 99 LYS A CA 1
ATOM 772 C C . LYS A 1 99 ? 0.785 -2.985 -45.570 1.00 35.78 99 LYS A C 1
ATOM 774 O O . LYS A 1 99 ? 1.015 -2.060 -44.793 1.00 35.78 99 LYS A O 1
ATOM 779 N N . PRO A 1 100 ? 1.742 -3.856 -45.947 1.00 34.09 100 PRO A N 1
ATOM 780 C CA . PRO A 1 100 ? 3.099 -3.821 -45.409 1.00 34.09 100 PRO A CA 1
ATOM 781 C C . PRO A 1 100 ? 3.882 -2.600 -45.910 1.00 34.09 100 PRO A C 1
ATOM 783 O O . PRO A 1 100 ? 3.891 -2.283 -47.101 1.00 34.09 100 PRO A O 1
ATOM 786 N N . PHE A 1 101 ? 4.547 -1.932 -44.970 1.00 31.94 101 PHE A N 1
ATOM 787 C CA . PHE A 1 101 ? 5.352 -0.733 -45.171 1.00 31.94 101 PHE A CA 1
ATOM 788 C C . PHE A 1 101 ? 6.755 -1.107 -45.682 1.00 31.94 101 PHE A C 1
ATOM 790 O O . PHE A 1 101 ? 7.443 -1.920 -45.065 1.00 31.94 101 PHE A O 1
ATOM 797 N N . LYS A 1 102 ? 7.184 -0.517 -46.805 1.00 39.31 102 LYS A N 1
ATOM 798 C CA . LYS A 1 102 ? 8.582 -0.540 -47.265 1.00 39.31 102 LYS A CA 1
ATOM 799 C C . LYS A 1 102 ? 9.270 0.746 -46.812 1.00 39.31 102 LYS A C 1
ATOM 801 O O . LYS A 1 102 ? 8.717 1.828 -46.982 1.00 39.31 102 LYS A O 1
ATOM 806 N N . VAL A 1 103 ? 10.464 0.611 -46.237 1.00 33.78 103 VAL A N 1
ATOM 807 C CA . VAL A 1 103 ? 11.263 1.727 -45.719 1.00 33.78 103 VAL A CA 1
ATOM 808 C C . VAL A 1 103 ? 12.279 2.144 -46.780 1.00 33.78 103 VAL A C 1
ATOM 810 O O . VAL A 1 103 ? 13.257 1.431 -46.999 1.00 33.78 103 VAL A O 1
ATOM 813 N N . ASP A 1 104 ? 12.064 3.302 -47.403 1.00 36.81 104 ASP A N 1
ATOM 814 C CA . ASP A 1 104 ? 13.078 3.976 -48.216 1.00 36.81 104 ASP A CA 1
ATOM 815 C C . ASP A 1 104 ? 13.830 5.032 -47.394 1.00 36.81 104 ASP A C 1
ATOM 817 O O . ASP A 1 104 ? 13.281 5.727 -46.535 1.00 36.81 104 ASP A O 1
ATOM 821 N N . LYS A 1 105 ? 15.139 5.101 -47.649 1.00 48.97 105 LYS A N 1
ATOM 822 C CA . LYS A 1 105 ? 16.121 5.968 -46.992 1.00 48.97 105 LYS A CA 1
ATOM 823 C C . LYS A 1 105 ? 15.901 7.451 -47.317 1.00 48.97 105 LYS A C 1
ATOM 825 O O . LYS A 1 105 ? 15.640 7.818 -48.455 1.00 48.97 105 LYS A O 1
ATOM 830 N N . ALA A 1 106 ? 16.234 8.264 -46.311 1.00 47.84 106 ALA A N 1
ATOM 831 C CA . ALA A 1 106 ? 16.481 9.708 -46.326 1.00 47.84 106 ALA A CA 1
ATOM 832 C C . ALA A 1 106 ? 15.246 10.627 -46.323 1.00 47.84 106 ALA A C 1
ATOM 834 O O . ALA A 1 106 ? 14.709 11.003 -47.359 1.00 47.84 106 ALA A O 1
ATOM 835 N N . LEU A 1 107 ? 14.898 11.126 -45.131 1.00 35.00 107 LEU A N 1
ATOM 836 C CA . LEU A 1 107 ? 14.081 12.327 -44.983 1.00 35.00 107 LEU A CA 1
ATOM 837 C C . LEU A 1 107 ? 14.621 13.224 -43.866 1.00 35.00 107 LEU A C 1
ATOM 839 O O . LEU A 1 107 ? 14.641 12.866 -42.691 1.00 35.00 107 LEU A O 1
ATOM 843 N N . LYS A 1 108 ? 15.034 14.431 -44.269 1.00 45.56 108 LYS A N 1
ATOM 844 C CA . LYS A 1 108 ? 15.169 15.600 -43.397 1.00 45.56 108 LYS A CA 1
ATOM 845 C C . LYS A 1 108 ? 13.792 15.884 -42.784 1.00 45.56 108 LYS A C 1
ATOM 847 O O . LYS A 1 108 ? 12.907 16.404 -43.459 1.00 45.56 108 LYS A O 1
ATOM 852 N N . LEU A 1 109 ? 13.607 15.527 -41.517 1.00 39.31 109 LEU A N 1
ATOM 853 C CA . LEU A 1 109 ? 12.366 15.728 -40.770 1.00 39.31 109 LEU A CA 1
ATOM 854 C C . LEU A 1 109 ? 12.184 17.212 -40.401 1.00 39.31 109 LEU A C 1
ATOM 856 O O . LEU A 1 109 ? 12.605 17.667 -39.343 1.00 39.31 109 LEU A O 1
ATOM 860 N N . LYS A 1 110 ? 11.525 17.971 -41.285 1.00 40.50 110 LYS A N 1
ATOM 861 C CA . LYS A 1 110 ? 10.799 19.213 -40.949 1.00 40.50 110 LYS A CA 1
ATOM 862 C C . LYS A 1 110 ? 9.286 18.954 -40.907 1.00 40.50 110 LYS A C 1
ATOM 864 O O . LYS A 1 110 ? 8.503 19.697 -41.486 1.00 40.50 110 LYS A O 1
ATOM 869 N N . ALA A 1 111 ? 8.873 17.888 -40.233 1.00 40.62 111 ALA A N 1
ATOM 870 C CA . ALA A 1 111 ? 7.471 17.629 -39.937 1.00 40.62 111 ALA A CA 1
ATOM 871 C C . ALA A 1 111 ? 7.337 17.499 -38.421 1.00 40.62 111 ALA A C 1
ATOM 873 O O . ALA A 1 111 ? 7.897 16.576 -37.835 1.00 40.62 111 ALA A O 1
ATOM 874 N N . LYS A 1 112 ? 6.630 18.441 -37.784 1.00 42.00 112 LYS A N 1
ATOM 875 C CA . LYS A 1 112 ? 6.145 18.254 -36.412 1.00 42.00 112 LYS A CA 1
ATOM 876 C C . LYS A 1 112 ? 5.163 17.072 -36.452 1.00 42.00 112 LYS A C 1
ATOM 878 O O . LYS A 1 112 ? 4.152 17.193 -37.148 1.00 42.00 112 LYS A O 1
ATOM 883 N N . PRO A 1 113 ? 5.440 15.934 -35.794 1.00 41.22 113 PRO A N 1
ATOM 884 C CA . PRO A 1 113 ? 4.487 14.833 -35.747 1.00 41.22 113 PRO A CA 1
ATOM 885 C C . PRO A 1 113 ? 3.249 15.302 -34.976 1.00 41.22 113 PRO A C 1
ATOM 887 O O . PRO A 1 113 ? 3.347 15.724 -33.828 1.00 41.22 113 PRO A O 1
ATOM 890 N N . LYS A 1 114 ? 2.090 15.294 -35.644 1.00 46.84 114 LYS A N 1
ATOM 891 C CA . LYS A 1 114 ? 0.871 15.961 -35.168 1.00 46.84 114 LYS A CA 1
ATOM 892 C C . LYS A 1 114 ? -0.027 15.098 -34.274 1.00 46.84 114 LYS A C 1
ATOM 894 O O . LYS A 1 114 ? -1.099 15.557 -33.948 1.00 46.84 114 LYS A O 1
ATOM 899 N N . ASN A 1 115 ? 0.367 13.884 -33.888 1.00 41.69 115 ASN A N 1
ATOM 900 C CA . ASN A 1 115 ? -0.385 13.026 -32.958 1.00 41.69 115 ASN A CA 1
ATOM 901 C C . ASN A 1 115 ? 0.541 11.910 -32.456 1.00 41.69 115 ASN A C 1
ATOM 903 O O . ASN A 1 115 ? 0.629 10.851 -33.078 1.00 41.69 115 ASN A O 1
ATOM 907 N N . LEU A 1 116 ? 1.277 12.154 -31.375 1.00 38.59 116 LEU A N 1
ATOM 908 C CA . LEU A 1 116 ? 1.984 11.091 -30.663 1.00 38.59 116 LEU A CA 1
ATOM 909 C C . LEU A 1 116 ? 1.147 10.697 -29.440 1.00 38.59 116 LEU A C 1
ATOM 911 O O . LEU A 1 116 ? 0.627 11.590 -28.768 1.00 38.59 116 LEU A O 1
ATOM 915 N N . PRO A 1 117 ? 0.979 9.393 -29.152 1.00 45.69 117 PRO A N 1
ATOM 916 C CA . PRO A 1 117 ? 0.276 8.964 -27.953 1.00 45.69 117 PRO A CA 1
ATOM 917 C C . PRO A 1 117 ? 1.004 9.506 -26.714 1.00 45.69 117 PRO A C 1
ATOM 919 O O . PRO A 1 117 ? 2.236 9.606 -26.724 1.00 45.69 117 PRO A O 1
ATOM 922 N N . PRO A 1 118 ? 0.275 9.863 -25.646 1.00 60.44 118 PRO A N 1
ATOM 923 C CA . PRO A 1 118 ? 0.903 10.359 -24.434 1.00 60.44 118 PRO A CA 1
ATOM 924 C C . PRO A 1 118 ? 1.837 9.288 -23.852 1.00 60.44 118 PRO A C 1
ATOM 926 O O . PRO A 1 118 ? 1.530 8.097 -23.904 1.00 60.44 118 PRO A O 1
ATOM 929 N N . LEU A 1 119 ? 2.981 9.725 -23.310 1.00 66.31 119 LEU A N 1
ATOM 930 C CA . LEU A 1 119 ? 4.117 8.893 -22.873 1.00 66.31 119 LEU A CA 1
ATOM 931 C C . LEU A 1 119 ? 3.703 7.622 -22.102 1.00 66.31 119 LEU A C 1
ATOM 933 O O . LEU A 1 119 ? 4.255 6.548 -22.326 1.00 66.31 119 LEU A O 1
ATOM 937 N N . HIS A 1 120 ? 2.687 7.725 -21.242 1.00 65.75 120 HIS A N 1
ATOM 938 C CA . HIS A 1 120 ? 2.170 6.608 -20.448 1.00 65.75 120 HIS A CA 1
ATOM 939 C C . HIS A 1 120 ? 1.528 5.486 -21.283 1.00 65.75 120 HIS A C 1
ATOM 941 O O . HIS A 1 120 ? 1.727 4.314 -20.976 1.00 65.75 120 HIS A O 1
ATOM 947 N N . VAL A 1 121 ? 0.808 5.808 -22.366 1.00 72.00 121 VAL A N 1
ATOM 948 C CA . VAL A 1 121 ? 0.134 4.806 -23.215 1.00 72.00 121 VAL A CA 1
ATOM 949 C C . VAL A 1 121 ? 1.160 3.893 -23.877 1.00 72.00 121 VAL A C 1
ATOM 951 O O . VAL A 1 121 ? 0.916 2.693 -24.015 1.00 72.00 121 VAL A O 1
ATOM 954 N N . GLY A 1 122 ? 2.323 4.441 -24.245 1.00 80.62 122 GLY A N 1
ATOM 955 C CA . GLY A 1 122 ? 3.425 3.673 -24.816 1.00 80.62 122 GLY A CA 1
ATOM 956 C C . GLY A 1 122 ? 3.951 2.611 -23.851 1.00 80.62 122 GLY A C 1
ATOM 957 O O . GLY A 1 122 ? 4.018 1.437 -24.217 1.00 80.62 122 GLY A O 1
ATOM 958 N N . PHE A 1 123 ? 4.259 3.001 -22.609 1.00 84.25 123 PHE A N 1
ATOM 959 C CA . PHE A 1 123 ? 4.790 2.066 -21.616 1.00 84.25 123 PHE A CA 1
ATOM 960 C C . PHE A 1 123 ? 3.767 1.019 -21.178 1.00 84.25 123 PHE A C 1
ATOM 962 O O . PHE A 1 123 ? 4.079 -0.168 -21.229 1.00 84.25 123 PHE A O 1
ATOM 969 N N . SER A 1 124 ? 2.543 1.414 -20.821 1.00 84.50 124 SER A N 1
ATOM 970 C CA . SER A 1 124 ? 1.527 0.446 -20.384 1.00 84.50 124 SER A CA 1
ATOM 971 C C . SER A 1 124 ? 1.185 -0.552 -21.493 1.00 84.50 124 SER A C 1
ATOM 973 O O . SER A 1 124 ? 1.018 -1.742 -21.236 1.00 84.50 124 SER A O 1
ATOM 975 N N . THR A 1 125 ? 1.143 -0.117 -22.759 1.00 86.50 125 THR A N 1
ATO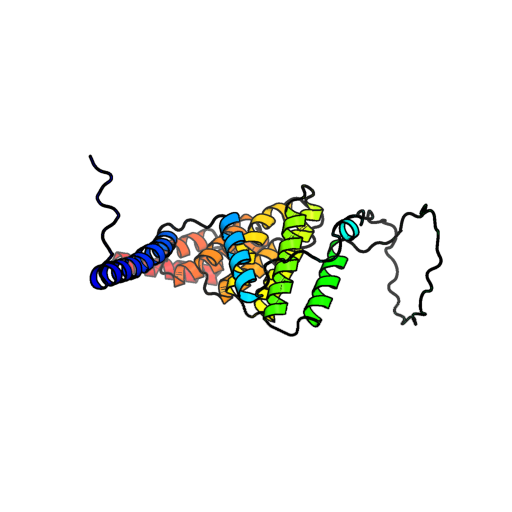M 976 C CA . THR A 1 125 ? 0.940 -1.042 -23.890 1.00 86.50 125 THR A CA 1
ATOM 977 C C . THR A 1 125 ? 2.124 -1.994 -24.058 1.00 86.50 125 THR A C 1
ATOM 979 O O . THR A 1 125 ? 1.917 -3.191 -24.267 1.00 86.50 125 THR A O 1
ATOM 982 N N . PHE A 1 126 ? 3.357 -1.488 -23.942 1.00 89.00 126 PHE A N 1
ATOM 983 C CA . PHE A 1 126 ? 4.572 -2.301 -24.004 1.00 89.00 126 PHE A CA 1
ATOM 984 C C . PHE A 1 126 ? 4.589 -3.373 -22.909 1.00 89.00 126 PHE A C 1
ATOM 986 O O . PHE A 1 126 ? 4.760 -4.556 -23.211 1.00 89.00 126 PHE A O 1
ATOM 993 N N . PHE A 1 127 ? 4.360 -2.989 -21.654 1.00 91.62 127 PHE A N 1
ATOM 994 C CA . PHE A 1 127 ? 4.421 -3.924 -20.538 1.00 91.62 127 PHE A CA 1
ATOM 995 C C . PHE A 1 127 ? 3.263 -4.919 -20.535 1.00 91.62 127 PHE A C 1
ATOM 997 O O . PHE A 1 127 ? 3.496 -6.094 -20.281 1.00 91.62 127 PHE A O 1
ATOM 1004 N N . ARG A 1 128 ? 2.050 -4.527 -20.944 1.00 91.25 128 ARG A N 1
ATOM 1005 C CA . ARG A 1 128 ? 0.940 -5.481 -21.150 1.00 91.25 128 ARG A CA 1
ATOM 1006 C C . ARG A 1 128 ? 1.232 -6.497 -22.249 1.00 91.25 128 ARG A C 1
ATOM 1008 O O . ARG A 1 128 ? 0.808 -7.646 -22.154 1.00 91.25 128 ARG A O 1
ATOM 1015 N N . ALA A 1 129 ? 1.933 -6.098 -23.312 1.00 91.56 129 ALA A N 1
ATOM 1016 C CA . ALA A 1 129 ? 2.382 -7.050 -24.325 1.00 91.56 129 ALA A CA 1
ATOM 1017 C C . ALA A 1 129 ? 3.408 -8.026 -23.732 1.00 91.56 129 ALA A C 1
ATOM 1019 O O . ALA A 1 129 ? 3.273 -9.234 -23.909 1.00 91.56 129 ALA A O 1
ATOM 1020 N N . LYS A 1 130 ? 4.371 -7.519 -22.954 1.00 91.94 130 LYS A N 1
ATOM 1021 C CA . LYS A 1 130 ? 5.378 -8.346 -22.275 1.00 91.94 130 LYS A CA 1
ATOM 1022 C C . LYS A 1 130 ? 4.806 -9.261 -21.198 1.00 91.94 130 LYS A C 1
ATOM 1024 O O . LYS A 1 130 ? 5.262 -10.390 -21.078 1.00 91.94 130 LYS A O 1
ATOM 1029 N N . GLN A 1 131 ? 3.771 -8.831 -20.490 1.00 93.50 131 GLN A N 1
ATOM 1030 C CA . GLN A 1 131 ? 3.030 -9.651 -19.534 1.00 93.50 131 GLN A CA 1
ATOM 1031 C C . GLN A 1 131 ? 2.416 -10.874 -20.221 1.00 93.50 131 GLN A C 1
ATOM 1033 O O . GLN A 1 131 ? 2.548 -11.987 -19.730 1.00 93.50 131 GLN A O 1
ATOM 1038 N N . LYS A 1 132 ? 1.825 -10.703 -21.411 1.00 93.62 132 LYS A N 1
ATOM 1039 C CA . LYS A 1 132 ? 1.281 -11.827 -22.194 1.00 93.62 132 LYS A CA 1
ATOM 1040 C C . LYS A 1 132 ? 2.357 -12.798 -22.689 1.00 93.62 132 LYS A C 1
ATOM 1042 O O . LYS A 1 132 ? 2.049 -13.955 -22.952 1.00 93.62 132 LYS A O 1
ATOM 1047 N N . GLU A 1 133 ? 3.593 -12.326 -22.848 1.00 94.38 133 GLU A N 1
ATOM 1048 C CA . GLU A 1 133 ? 4.756 -13.151 -23.201 1.00 94.38 133 GLU A CA 1
ATOM 1049 C C . GLU A 1 133 ? 5.384 -13.842 -21.973 1.00 94.38 133 GLU A C 1
ATOM 1051 O O . GLU A 1 133 ? 6.122 -14.815 -22.130 1.00 94.38 133 GLU A O 1
ATOM 1056 N N . ALA A 1 134 ? 5.109 -13.359 -20.758 1.00 94.94 134 ALA A N 1
ATOM 1057 C CA . ALA A 1 134 ? 5.672 -13.867 -19.512 1.00 94.94 134 ALA A CA 1
ATOM 1058 C C . ALA A 1 134 ? 4.925 -15.129 -19.050 1.00 94.94 134 ALA A C 1
ATOM 1060 O O . ALA A 1 134 ? 3.947 -15.070 -18.311 1.00 94.94 134 ALA A O 1
ATOM 1061 N N . THR A 1 135 ? 5.382 -16.300 -19.500 1.00 93.56 135 THR A N 1
ATOM 1062 C CA . THR A 1 135 ? 4.718 -17.585 -19.213 1.00 93.56 135 THR A CA 1
ATOM 1063 C C . THR A 1 135 ? 5.211 -18.286 -17.945 1.00 93.56 135 THR A C 1
ATOM 1065 O O . THR A 1 135 ? 4.695 -19.350 -17.611 1.00 93.56 135 THR A O 1
ATOM 1068 N N . SER A 1 136 ? 6.234 -17.761 -17.263 1.00 96.56 136 SER A N 1
ATOM 1069 C CA . SER A 1 136 ? 6.756 -18.338 -16.014 1.00 96.56 136 SER A CA 1
ATOM 1070 C C . SER A 1 136 ? 6.729 -17.340 -14.863 1.00 96.56 136 SER A C 1
ATOM 1072 O O . SER A 1 136 ? 6.841 -16.130 -15.076 1.00 96.56 136 SER A O 1
ATOM 1074 N N . TYR A 1 137 ? 6.674 -17.850 -13.632 1.00 95.56 137 TYR A N 1
ATOM 1075 C CA . TYR A 1 137 ? 6.763 -17.019 -12.433 1.00 95.56 137 TYR A CA 1
ATOM 1076 C C . TYR A 1 137 ? 8.021 -16.145 -12.438 1.00 95.56 137 TYR A C 1
ATOM 1078 O O . TYR A 1 137 ? 7.923 -14.938 -12.231 1.00 95.56 137 TYR A O 1
ATOM 1086 N N . GLU A 1 138 ? 9.196 -16.700 -12.753 1.00 97.19 138 GLU A N 1
ATOM 1087 C CA . GLU A 1 138 ? 10.443 -15.926 -12.817 1.00 97.19 138 GLU A CA 1
ATOM 1088 C C . GLU A 1 138 ? 10.361 -14.783 -13.837 1.00 97.19 138 GLU A C 1
ATOM 1090 O O . GLU A 1 138 ? 10.866 -13.690 -13.573 1.00 97.19 138 GLU A O 1
ATOM 1095 N N . SER A 1 139 ? 9.697 -15.012 -14.978 1.00 96.75 139 SER A N 1
ATOM 1096 C CA . SER A 1 139 ? 9.507 -13.986 -16.008 1.00 96.75 139 SER A CA 1
ATOM 1097 C C . SER A 1 139 ? 8.551 -12.872 -15.571 1.00 96.75 139 SER A C 1
ATOM 1099 O O . SER A 1 139 ? 8.796 -11.715 -15.910 1.00 96.75 139 SER A O 1
ATOM 1101 N N . ILE A 1 140 ? 7.535 -13.180 -14.754 1.00 97.75 140 ILE A N 1
ATOM 1102 C CA . ILE A 1 140 ? 6.637 -12.176 -14.161 1.00 97.75 140 ILE A CA 1
ATOM 1103 C C . ILE A 1 140 ? 7.407 -11.311 -13.154 1.00 97.75 140 ILE A C 1
ATOM 1105 O O . ILE A 1 140 ? 7.362 -10.086 -13.243 1.00 97.75 140 ILE A O 1
ATOM 1109 N N . TYR A 1 141 ? 8.190 -11.909 -12.247 1.00 98.00 141 TYR A N 1
ATOM 1110 C CA . TYR A 1 141 ? 9.035 -11.133 -11.325 1.00 98.00 141 TYR A CA 1
ATOM 1111 C C . TYR A 1 141 ? 10.066 -10.280 -12.067 1.00 98.00 141 TYR A C 1
ATOM 1113 O O . TYR A 1 141 ? 10.328 -9.141 -11.680 1.00 98.00 141 TYR A O 1
ATOM 1121 N N . PHE A 1 142 ? 10.645 -10.806 -13.148 1.00 97.19 142 PHE A N 1
ATOM 1122 C CA . PHE A 1 142 ? 11.552 -10.034 -13.988 1.00 97.19 142 PHE A CA 1
ATOM 1123 C C . PHE A 1 142 ? 10.852 -8.824 -14.615 1.00 97.19 142 PHE A C 1
ATOM 1125 O O . PHE A 1 142 ? 11.388 -7.718 -14.558 1.00 97.19 142 PHE A O 1
ATOM 1132 N N . LEU A 1 143 ? 9.640 -9.014 -15.145 1.00 97.00 143 LEU A N 1
ATOM 1133 C CA . LEU A 1 143 ? 8.818 -7.948 -15.714 1.00 97.00 143 LEU A CA 1
ATOM 1134 C C . LEU A 1 143 ? 8.484 -6.862 -14.683 1.00 97.00 143 LEU A C 1
ATOM 1136 O O . LEU A 1 143 ? 8.702 -5.683 -14.955 1.00 97.00 143 LEU A O 1
ATOM 1140 N N . ILE A 1 144 ? 8.041 -7.256 -13.484 1.00 98.00 144 ILE A N 1
ATOM 1141 C CA . ILE A 1 144 ? 7.778 -6.335 -12.366 1.00 98.00 144 ILE A CA 1
ATOM 1142 C C . ILE A 1 144 ? 9.037 -5.519 -12.047 1.00 98.00 144 ILE A C 1
ATOM 1144 O O . ILE A 1 144 ? 8.975 -4.301 -11.880 1.00 98.00 144 ILE A O 1
ATOM 1148 N N . GLY A 1 145 ? 10.207 -6.163 -12.012 1.00 98.00 145 GLY A N 1
ATOM 1149 C CA . GLY A 1 145 ? 11.472 -5.460 -11.816 1.00 98.00 145 GLY A CA 1
ATOM 1150 C C . GLY A 1 145 ? 11.786 -4.458 -12.927 1.00 98.00 145 GLY A C 1
ATOM 1151 O O . GLY A 1 145 ? 12.269 -3.366 -12.632 1.00 98.00 145 GLY A O 1
ATOM 1152 N N . GLN A 1 146 ? 11.481 -4.773 -14.189 1.00 96.44 146 GLN A N 1
ATOM 1153 C CA . GLN A 1 146 ? 11.655 -3.832 -15.302 1.00 96.44 146 GLN A CA 1
ATOM 1154 C C . GLN A 1 146 ? 10.732 -2.611 -15.178 1.00 96.44 146 GLN A C 1
ATOM 1156 O O . GLN A 1 146 ? 11.178 -1.487 -15.424 1.00 96.44 146 GLN A O 1
ATOM 1161 N N . GLU A 1 147 ? 9.480 -2.805 -14.759 1.00 96.31 147 GLU A N 1
ATOM 1162 C CA . GLU A 1 147 ? 8.530 -1.712 -14.508 1.00 96.31 147 GLU A CA 1
ATOM 1163 C C . GLU A 1 147 ? 8.956 -0.817 -13.346 1.00 96.31 147 GLU A C 1
ATOM 1165 O O . GLU A 1 147 ? 8.898 0.408 -13.452 1.00 96.31 147 GLU A O 1
ATOM 1170 N N . LEU A 1 148 ? 9.439 -1.395 -12.245 1.00 97.75 148 LEU A N 1
ATOM 1171 C CA . LEU A 1 148 ? 9.925 -0.602 -11.115 1.00 97.75 148 LEU A CA 1
ATOM 1172 C C . LEU A 1 148 ? 11.227 0.124 -11.439 1.00 97.75 148 LEU A C 1
ATOM 1174 O O . LEU A 1 148 ? 11.415 1.263 -11.013 1.00 97.75 148 LEU A O 1
ATOM 1178 N N . TRP A 1 149 ? 12.108 -0.488 -12.232 1.00 96.50 149 TRP A N 1
ATOM 1179 C CA . TRP A 1 149 ? 13.332 0.172 -12.680 1.00 96.50 149 TRP A CA 1
ATOM 1180 C C . TRP A 1 149 ? 12.990 1.384 -13.551 1.00 96.50 149 TRP A C 1
ATOM 1182 O O . TRP A 1 149 ? 13.527 2.475 -13.346 1.00 96.50 149 TRP A O 1
ATOM 1192 N N . ALA A 1 150 ? 12.045 1.203 -14.474 1.00 94.12 150 ALA A N 1
ATOM 1193 C CA . ALA A 1 150 ? 11.464 2.261 -15.285 1.00 94.12 150 ALA A CA 1
ATOM 1194 C C . ALA A 1 150 ? 10.848 3.377 -14.426 1.00 94.12 150 ALA A C 1
ATOM 1196 O O . ALA A 1 150 ? 11.144 4.557 -14.626 1.00 94.12 150 ALA A O 1
ATOM 1197 N N . ALA A 1 151 ? 10.039 3.013 -13.431 1.00 95.69 151 ALA A N 1
ATOM 1198 C CA . ALA A 1 151 ? 9.442 3.961 -12.500 1.00 95.69 151 ALA A CA 1
ATOM 1199 C C . ALA A 1 151 ? 10.508 4.768 -11.740 1.00 95.69 151 ALA A C 1
ATOM 1201 O O . ALA A 1 151 ? 10.374 5.983 -11.614 1.00 95.69 151 ALA A O 1
ATOM 1202 N N . GLU A 1 152 ? 11.604 4.144 -11.295 1.00 96.06 152 GLU A N 1
ATOM 1203 C CA . GLU A 1 152 ? 12.721 4.853 -10.656 1.00 96.06 152 GLU A CA 1
ATOM 1204 C C . GLU A 1 152 ? 13.377 5.884 -11.571 1.00 96.06 152 GLU A C 1
ATOM 1206 O O . GLU A 1 152 ? 13.694 6.980 -11.104 1.00 96.06 152 GLU A O 1
ATOM 1211 N N . GLN A 1 153 ? 13.537 5.576 -12.863 1.00 94.31 153 GLN A N 1
ATOM 1212 C CA . GLN A 1 153 ? 14.047 6.560 -13.822 1.00 94.31 153 GLN A CA 1
ATOM 1213 C C . GLN A 1 153 ? 13.098 7.761 -13.925 1.00 94.31 153 GLN A C 1
ATOM 1215 O O . GLN A 1 153 ? 13.558 8.900 -13.916 1.00 94.31 153 GLN A O 1
ATOM 1220 N N . MET A 1 154 ? 11.781 7.526 -13.945 1.00 92.94 154 MET A N 1
ATOM 1221 C CA . MET A 1 154 ? 10.784 8.604 -13.968 1.00 92.94 154 MET A CA 1
ATOM 1222 C C . MET A 1 154 ? 10.788 9.435 -12.680 1.00 92.94 154 MET A C 1
ATOM 1224 O O . MET A 1 154 ? 10.692 10.658 -12.736 1.00 92.94 154 MET A O 1
ATOM 1228 N N . PHE A 1 155 ? 10.942 8.796 -11.517 1.00 94.81 155 PHE A N 1
ATOM 1229 C CA . PHE A 1 155 ? 11.016 9.487 -10.227 1.00 94.81 155 PHE A CA 1
ATOM 1230 C C . PHE A 1 155 ? 12.299 10.298 -10.038 1.00 94.81 155 PHE A C 1
ATOM 1232 O O . PHE A 1 155 ? 12.297 11.262 -9.273 1.00 94.81 155 PHE A O 1
ATOM 1239 N N . ALA A 1 156 ? 13.388 9.920 -10.709 1.00 93.69 156 ALA A N 1
ATOM 1240 C CA . ALA A 1 156 ? 14.647 10.659 -10.667 1.00 93.69 156 ALA A CA 1
ATOM 1241 C C . ALA A 1 156 ? 14.587 11.988 -11.442 1.00 93.69 156 ALA A C 1
ATOM 1243 O O . ALA A 1 156 ? 15.415 12.871 -11.212 1.00 93.69 156 ALA A O 1
ATOM 1244 N N . LEU A 1 157 ? 13.618 12.143 -12.349 1.00 91.94 157 LEU A N 1
ATOM 1245 C CA . LEU A 1 157 ? 13.392 13.380 -13.090 1.00 91.94 157 LEU A CA 1
ATOM 1246 C C . LEU A 1 157 ? 12.610 14.387 -12.238 1.00 91.94 157 LEU A C 1
ATOM 1248 O O . LEU A 1 157 ? 11.849 14.018 -11.347 1.00 91.94 157 LEU A O 1
ATOM 1252 N N . THR A 1 158 ? 12.802 15.680 -12.502 1.00 92.31 158 THR A N 1
ATOM 1253 C CA . THR A 1 158 ? 12.196 16.769 -11.716 1.00 92.31 158 THR A CA 1
ATOM 1254 C C . THR A 1 158 ? 10.783 17.143 -12.157 1.00 92.31 158 THR A C 1
ATOM 1256 O O . THR A 1 158 ? 10.083 17.814 -11.404 1.00 92.31 158 THR A O 1
ATOM 1259 N N . ASP A 1 159 ? 10.366 16.733 -13.356 1.00 91.00 159 ASP A N 1
ATOM 1260 C CA . ASP A 1 159 ? 9.061 17.067 -13.930 1.00 91.00 159 ASP A CA 1
ATOM 1261 C C . ASP A 1 159 ? 7.932 16.236 -13.278 1.00 91.00 159 ASP A C 1
ATOM 1263 O O . ASP A 1 159 ? 7.917 15.009 -13.445 1.00 91.00 159 ASP A O 1
ATOM 1267 N N . PRO A 1 160 ? 6.959 16.863 -12.580 1.00 91.81 160 PRO A N 1
ATOM 1268 C CA . PRO A 1 160 ? 5.834 16.161 -11.959 1.00 91.81 160 PRO A CA 1
ATOM 1269 C C . PRO A 1 160 ? 4.998 15.325 -12.936 1.00 91.81 160 PRO A C 1
ATOM 1271 O O . PRO A 1 160 ? 4.510 14.256 -12.560 1.00 91.81 160 PRO A O 1
ATOM 1274 N N . ALA A 1 161 ? 4.853 15.764 -14.191 1.00 90.19 161 ALA A N 1
ATOM 1275 C CA . ALA A 1 161 ? 4.101 15.021 -15.202 1.00 90.19 161 ALA A CA 1
ATOM 1276 C C . ALA A 1 161 ? 4.805 13.703 -15.561 1.00 90.19 161 ALA A C 1
ATOM 1278 O O . ALA A 1 161 ? 4.161 12.670 -15.749 1.00 90.19 161 ALA A O 1
ATOM 1279 N N . VAL A 1 162 ? 6.139 13.712 -15.595 1.00 90.75 162 VAL A N 1
ATOM 1280 C CA . VAL A 1 162 ? 6.942 12.509 -15.839 1.00 90.75 162 VAL A CA 1
ATOM 1281 C C . VAL A 1 162 ? 6.962 11.608 -14.607 1.00 90.75 162 VAL A C 1
ATOM 1283 O O . VAL A 1 162 ? 6.765 10.399 -14.728 1.00 90.75 162 VAL A O 1
ATOM 1286 N N . GLN A 1 163 ? 7.098 12.178 -13.408 1.00 94.25 163 GLN A N 1
ATOM 1287 C CA . GLN A 1 163 ? 7.013 11.420 -12.155 1.00 94.25 163 GLN A CA 1
ATOM 1288 C C . GLN A 1 163 ? 5.678 10.678 -12.024 1.00 94.25 163 GLN A C 1
ATOM 1290 O O . GLN A 1 163 ? 5.642 9.547 -11.541 1.00 94.25 163 GLN A O 1
ATOM 1295 N N . GLN A 1 164 ? 4.585 11.267 -12.509 1.00 94.12 164 GLN A N 1
ATOM 1296 C CA . GLN A 1 164 ? 3.289 10.606 -12.540 1.00 94.12 164 GLN A CA 1
ATOM 1297 C C . GLN A 1 164 ? 3.260 9.362 -13.438 1.00 94.12 164 GLN A C 1
ATOM 1299 O O . GLN A 1 164 ? 2.609 8.380 -13.079 1.00 94.12 164 GLN A O 1
ATOM 1304 N N . VAL A 1 165 ? 3.987 9.352 -14.559 1.00 93.19 165 VAL A N 1
ATOM 1305 C CA . VAL A 1 165 ? 4.171 8.125 -15.353 1.00 93.19 165 VAL A CA 1
ATOM 1306 C C . VAL A 1 165 ? 4.850 7.050 -14.502 1.00 93.19 165 VAL A C 1
ATOM 1308 O O . VAL A 1 165 ? 4.424 5.900 -14.522 1.00 93.19 165 VAL A O 1
ATOM 1311 N N . GLY A 1 166 ? 5.827 7.429 -13.672 1.00 95.19 166 GLY A N 1
ATOM 1312 C CA . GLY A 1 166 ? 6.431 6.528 -12.685 1.00 95.19 166 GLY A CA 1
ATOM 1313 C C . GLY A 1 166 ? 5.421 5.945 -11.688 1.00 95.19 166 GLY A C 1
ATOM 1314 O O . GLY A 1 166 ? 5.479 4.753 -11.393 1.00 95.19 166 GLY A O 1
ATOM 1315 N N . ILE A 1 167 ? 4.455 6.742 -11.212 1.00 96.69 167 ILE A N 1
ATOM 1316 C CA . ILE A 1 167 ? 3.375 6.263 -10.323 1.00 96.69 167 ILE A CA 1
ATOM 1317 C C . ILE A 1 167 ? 2.497 5.233 -11.036 1.00 96.69 167 ILE A C 1
ATOM 1319 O O . ILE A 1 167 ? 2.159 4.209 -10.440 1.00 96.69 167 ILE A O 1
ATOM 1323 N N . VAL A 1 168 ? 2.132 5.481 -12.297 1.00 95.88 168 VAL A N 1
ATOM 1324 C CA . VAL A 1 168 ? 1.328 4.540 -13.093 1.00 95.88 168 VAL A CA 1
ATOM 1325 C C . VAL A 1 168 ? 2.071 3.215 -13.262 1.00 95.88 168 VAL A C 1
ATOM 1327 O O . VAL A 1 168 ? 1.498 2.174 -12.957 1.00 95.88 168 VAL A O 1
ATOM 1330 N N . LEU A 1 169 ? 3.354 3.251 -13.632 1.00 96.12 169 LEU A N 1
ATOM 1331 C CA . LEU A 1 169 ? 4.169 2.040 -13.788 1.00 96.12 169 LEU A CA 1
ATOM 1332 C C . LEU A 1 169 ? 4.312 1.259 -12.484 1.00 96.12 169 LEU A C 1
ATOM 1334 O O . LEU A 1 169 ? 4.128 0.050 -12.465 1.00 96.12 169 LEU A O 1
ATOM 1338 N N . ALA A 1 170 ? 4.573 1.941 -11.368 1.00 98.00 170 ALA A N 1
ATOM 1339 C CA . ALA A 1 170 ? 4.631 1.277 -10.071 1.00 98.00 170 ALA A CA 1
ATOM 1340 C C . ALA A 1 170 ? 3.263 0.703 -9.643 1.00 98.00 170 ALA A C 1
ATOM 1342 O O . ALA A 1 170 ? 3.214 -0.290 -8.919 1.00 98.00 170 ALA A O 1
ATOM 1343 N N . SER A 1 171 ? 2.153 1.308 -10.078 1.00 97.88 171 SER A N 1
ATOM 1344 C CA . SER A 1 171 ? 0.802 0.798 -9.808 1.00 97.88 171 SER A CA 1
ATOM 1345 C C . SER A 1 171 ? 0.498 -0.457 -10.630 1.00 97.88 171 SER A C 1
ATOM 1347 O O . SER A 1 171 ? -0.067 -1.406 -10.088 1.00 97.88 171 SER A O 1
ATOM 1349 N N . GLU A 1 172 ? 0.899 -0.489 -11.906 1.00 96.81 172 GLU A N 1
ATOM 1350 C CA . GLU A 1 172 ? 0.824 -1.692 -12.754 1.00 96.81 172 GLU A CA 1
ATOM 1351 C C . GLU A 1 172 ? 1.698 -2.815 -12.167 1.00 96.81 172 GLU A C 1
ATOM 1353 O O . GLU A 1 172 ? 1.198 -3.919 -11.949 1.00 96.81 172 GLU A O 1
ATOM 1358 N N . ALA A 1 173 ? 2.918 -2.497 -11.727 1.00 98.12 173 ALA A N 1
ATOM 1359 C CA . ALA A 1 173 ? 3.820 -3.445 -11.074 1.00 98.12 173 ALA A CA 1
ATOM 1360 C C . ALA A 1 173 ? 3.223 -4.043 -9.789 1.00 98.12 173 ALA A C 1
ATOM 1362 O O . ALA A 1 173 ? 3.318 -5.249 -9.556 1.00 98.12 173 ALA A O 1
ATOM 1363 N N . ALA A 1 174 ? 2.579 -3.218 -8.953 1.00 98.44 174 ALA A N 1
ATOM 1364 C CA . ALA A 1 174 ? 1.873 -3.691 -7.762 1.00 98.44 174 ALA A CA 1
ATOM 1365 C C . ALA A 1 174 ? 0.682 -4.592 -8.122 1.00 98.44 174 ALA A C 1
ATOM 1367 O O . ALA A 1 174 ? 0.435 -5.587 -7.440 1.00 98.44 174 ALA A O 1
ATOM 1368 N N . HIS A 1 175 ? -0.045 -4.270 -9.196 1.00 97.44 175 HIS A N 1
ATOM 1369 C CA . HIS A 1 175 ? -1.146 -5.097 -9.675 1.00 97.44 175 HIS A CA 1
ATOM 1370 C C . HIS A 1 175 ? -0.656 -6.457 -10.182 1.00 97.44 175 HIS A C 1
ATOM 1372 O O . HIS A 1 175 ? -1.220 -7.477 -9.786 1.00 97.44 175 HIS A O 1
ATOM 1378 N N . TYR A 1 176 ? 0.411 -6.496 -10.983 1.00 97.25 176 TYR A N 1
ATOM 1379 C CA . TYR A 1 176 ? 1.007 -7.747 -11.459 1.00 97.25 176 TYR A CA 1
ATOM 1380 C C . TYR A 1 176 ? 1.590 -8.575 -10.315 1.00 97.25 176 TYR A C 1
ATOM 1382 O O . TYR A 1 176 ? 1.406 -9.790 -10.283 1.00 97.25 176 TYR A O 1
ATOM 1390 N N . ALA A 1 177 ? 2.219 -7.931 -9.327 1.00 97.81 177 ALA A N 1
ATOM 1391 C CA . ALA A 1 177 ? 2.659 -8.613 -8.113 1.00 97.81 177 ALA A CA 1
ATOM 1392 C C . ALA A 1 177 ? 1.477 -9.283 -7.395 1.00 97.81 177 ALA A C 1
ATOM 1394 O O . ALA A 1 177 ? 1.553 -10.455 -7.046 1.00 97.81 177 ALA A O 1
ATOM 1395 N N . GLN A 1 178 ? 0.361 -8.570 -7.232 1.00 97.62 178 GLN A N 1
ATOM 1396 C CA . GLN A 1 178 ? -0.812 -9.075 -6.521 1.00 97.62 178 GLN A CA 1
ATOM 1397 C C . GLN A 1 178 ? -1.571 -10.171 -7.285 1.00 97.62 178 GLN A C 1
ATOM 1399 O O . GLN A 1 178 ? -2.079 -11.095 -6.654 1.00 97.62 178 GLN A O 1
ATOM 1404 N N . SER A 1 179 ? -1.725 -10.028 -8.603 1.00 96.19 179 SER A N 1
ATOM 1405 C CA . SER A 1 179 ? -2.654 -10.837 -9.406 1.00 96.19 179 SER A CA 1
ATOM 1406 C C . SER A 1 179 ? -1.978 -11.942 -10.208 1.00 96.19 179 SER A C 1
ATOM 1408 O O . SER A 1 179 ? -2.468 -13.065 -10.193 1.00 96.19 179 SER A O 1
ATOM 1410 N N . ASP A 1 180 ? -0.857 -11.654 -10.870 1.00 96.25 180 ASP A N 1
ATOM 1411 C CA . ASP A 1 180 ? -0.170 -12.625 -11.727 1.00 96.25 180 ASP A CA 1
ATOM 1412 C C . ASP A 1 180 ? 0.908 -13.398 -10.962 1.00 96.25 180 ASP A C 1
ATOM 1414 O O . ASP A 1 180 ? 1.051 -14.608 -11.124 1.00 96.25 180 ASP A O 1
ATOM 1418 N N . ALA A 1 181 ? 1.676 -12.710 -10.111 1.00 96.81 181 ALA A N 1
ATOM 1419 C CA . ALA A 1 181 ? 2.693 -13.353 -9.279 1.00 96.81 181 ALA A CA 1
ATOM 1420 C C . ALA A 1 181 ? 2.120 -13.954 -7.985 1.00 96.81 181 ALA A C 1
ATOM 1422 O O . ALA A 1 181 ? 2.838 -14.687 -7.304 1.00 96.81 181 ALA A O 1
ATOM 1423 N N . GLU A 1 182 ? 0.867 -13.617 -7.645 1.00 96.94 182 GLU A N 1
ATOM 1424 C CA . GLU A 1 182 ? 0.198 -13.952 -6.377 1.00 96.94 182 GLU A CA 1
ATOM 1425 C C . GLU A 1 182 ? 1.055 -13.608 -5.139 1.00 96.94 182 GLU A C 1
ATOM 1427 O O . GLU A 1 182 ? 0.977 -14.239 -4.085 1.00 96.94 182 GLU A O 1
ATOM 1432 N N . ASP A 1 183 ? 1.888 -12.575 -5.263 1.00 97.38 183 ASP A N 1
ATOM 1433 C CA . ASP A 1 183 ? 2.811 -12.104 -4.242 1.00 97.38 183 ASP A CA 1
ATOM 1434 C C . ASP A 1 183 ? 2.283 -10.821 -3.612 1.00 97.38 183 ASP A C 1
ATOM 1436 O O . ASP A 1 183 ? 2.665 -9.690 -3.941 1.00 97.38 183 ASP A O 1
ATOM 1440 N N . GLY A 1 184 ? 1.367 -11.021 -2.670 1.00 96.75 184 GLY A N 1
ATOM 1441 C CA . GLY A 1 184 ? 0.802 -9.926 -1.907 1.00 96.75 184 GLY A CA 1
ATOM 1442 C C . GLY A 1 184 ? 1.867 -9.140 -1.128 1.00 96.75 184 GLY A C 1
ATOM 1443 O O . GLY A 1 184 ? 1.758 -7.916 -1.032 1.00 96.75 184 GLY A O 1
ATOM 1444 N N . TRP A 1 185 ? 2.907 -9.800 -0.606 1.00 96.81 185 TRP A N 1
ATOM 1445 C CA . TRP A 1 185 ? 3.957 -9.120 0.153 1.00 96.81 185 TRP A CA 1
ATOM 1446 C C . TRP A 1 185 ? 4.689 -8.115 -0.736 1.00 96.81 185 TRP A C 1
ATOM 1448 O O . TRP A 1 185 ? 4.883 -6.961 -0.342 1.00 96.81 185 TRP A O 1
ATOM 1458 N N . LEU A 1 186 ? 5.043 -8.518 -1.957 1.00 98.19 186 LEU A N 1
ATOM 1459 C CA . LEU A 1 186 ? 5.681 -7.637 -2.927 1.00 98.19 186 LEU A CA 1
ATOM 1460 C C . LEU A 1 186 ? 4.754 -6.478 -3.310 1.00 98.19 186 LEU A C 1
ATOM 1462 O O . LEU A 1 186 ? 5.196 -5.327 -3.300 1.00 98.19 186 LEU A O 1
ATOM 1466 N N . ALA A 1 187 ? 3.472 -6.747 -3.569 1.00 98.44 187 ALA A N 1
ATOM 1467 C CA . ALA A 1 187 ? 2.487 -5.705 -3.864 1.00 98.44 187 ALA A CA 1
ATOM 1468 C C . ALA A 1 187 ? 2.385 -4.665 -2.729 1.00 98.44 187 ALA A C 1
ATOM 1470 O O . ALA A 1 187 ? 2.439 -3.457 -2.982 1.00 98.44 187 ALA A O 1
ATOM 1471 N N . ALA A 1 188 ? 2.316 -5.116 -1.472 1.00 98.00 188 ALA A N 1
ATOM 1472 C CA . ALA A 1 188 ? 2.276 -4.254 -0.291 1.00 98.00 188 ALA A CA 1
ATOM 1473 C C . ALA A 1 188 ? 3.551 -3.406 -0.150 1.00 98.00 188 ALA A C 1
ATOM 1475 O O . ALA A 1 188 ? 3.485 -2.196 0.091 1.00 98.00 188 ALA A O 1
ATOM 1476 N N . ARG A 1 189 ? 4.730 -4.001 -0.366 1.00 98.31 189 ARG A N 1
ATOM 1477 C CA . ARG A 1 189 ? 5.997 -3.258 -0.337 1.00 98.31 189 ARG A CA 1
ATOM 1478 C C . ARG A 1 189 ? 6.085 -2.239 -1.473 1.00 98.31 189 ARG A C 1
ATOM 1480 O O . ARG A 1 189 ? 6.544 -1.127 -1.220 1.00 98.31 189 ARG A O 1
ATOM 1487 N N . ILE A 1 190 ? 5.615 -2.550 -2.686 1.00 98.56 190 ILE A N 1
ATOM 1488 C CA . ILE A 1 190 ? 5.557 -1.580 -3.797 1.00 98.56 190 ILE A CA 1
ATOM 1489 C C . ILE A 1 190 ? 4.661 -0.393 -3.423 1.00 98.56 190 ILE A C 1
ATOM 1491 O O . ILE A 1 190 ? 5.060 0.762 -3.612 1.00 98.56 190 ILE A O 1
ATOM 1495 N N . CYS A 1 191 ? 3.502 -0.656 -2.814 1.00 98.38 191 CYS A N 1
ATOM 1496 C CA . CYS A 1 191 ? 2.611 0.384 -2.304 1.00 98.38 191 CYS A CA 1
ATOM 1497 C C . CYS A 1 191 ? 3.328 1.318 -1.313 1.00 98.38 191 CYS A C 1
ATOM 1499 O O . CYS A 1 191 ? 3.264 2.540 -1.449 1.00 98.38 191 CYS A O 1
ATOM 1501 N N . GLU A 1 192 ? 4.073 0.761 -0.358 1.00 97.38 192 GLU A N 1
ATOM 1502 C CA . GLU A 1 192 ? 4.804 1.535 0.651 1.00 97.38 192 GLU A CA 1
ATOM 1503 C C . GLU A 1 192 ? 6.038 2.273 0.086 1.00 97.38 192 GLU A C 1
ATOM 1505 O O . GLU A 1 192 ? 6.304 3.422 0.446 1.00 97.38 192 GLU A O 1
ATOM 1510 N N . GLY A 1 193 ? 6.801 1.627 -0.798 1.00 97.62 193 GLY A N 1
ATOM 1511 C CA . GLY A 1 193 ? 8.080 2.127 -1.310 1.00 97.62 193 GLY A CA 1
ATOM 1512 C C . GLY A 1 193 ? 7.968 3.070 -2.512 1.00 97.62 193 GLY A C 1
ATOM 1513 O O . GLY A 1 193 ? 8.846 3.918 -2.712 1.00 97.62 193 GLY A O 1
ATOM 1514 N N . TYR A 1 194 ? 6.913 2.951 -3.316 1.00 98.00 194 TYR A N 1
ATOM 1515 C CA . TYR A 1 194 ? 6.755 3.722 -4.553 1.00 98.00 194 TYR A CA 1
ATOM 1516 C C . TYR A 1 194 ? 5.470 4.544 -4.588 1.00 98.00 194 TYR A C 1
ATOM 1518 O O . TYR A 1 194 ? 5.524 5.707 -4.984 1.00 98.00 194 TYR A O 1
ATOM 1526 N N . LEU A 1 195 ? 4.338 3.993 -4.140 1.00 97.50 195 LEU A N 1
ATOM 1527 C CA . LEU A 1 195 ? 3.040 4.649 -4.329 1.00 97.50 195 LEU A CA 1
ATOM 1528 C C . LEU A 1 195 ? 2.739 5.690 -3.249 1.00 97.50 195 LEU A C 1
ATOM 1530 O O . LEU A 1 195 ? 2.441 6.837 -3.575 1.00 97.50 195 LEU A O 1
ATOM 1534 N N . TRP A 1 196 ? 2.876 5.346 -1.967 1.00 95.62 196 TRP A N 1
ATOM 1535 C CA . TRP A 1 196 ? 2.641 6.287 -0.864 1.00 95.62 196 TRP A CA 1
ATOM 1536 C C . TRP A 1 196 ? 3.453 7.586 -0.965 1.00 95.62 196 TRP A C 1
ATOM 1538 O O . TRP A 1 196 ? 2.849 8.651 -0.830 1.00 95.62 196 TRP A O 1
ATOM 1548 N N . PRO A 1 197 ? 4.772 7.561 -1.255 1.00 95.25 197 PRO A N 1
ATOM 1549 C CA . PRO A 1 197 ? 5.536 8.793 -1.458 1.00 95.25 197 PRO A CA 1
ATOM 1550 C C . PRO A 1 197 ? 5.029 9.645 -2.632 1.00 95.25 197 PRO A C 1
ATOM 1552 O O . PRO A 1 197 ? 5.259 10.851 -2.656 1.00 95.25 197 PRO A O 1
ATOM 1555 N N . GLY A 1 198 ? 4.357 9.026 -3.608 1.00 93.62 198 GLY A N 1
ATOM 1556 C CA . GLY A 1 198 ? 3.825 9.686 -4.796 1.00 93.62 198 GLY A CA 1
ATOM 1557 C C . GLY A 1 198 ? 2.460 10.349 -4.605 1.00 93.62 198 GLY A C 1
ATOM 1558 O O . GLY A 1 198 ? 2.070 11.145 -5.456 1.00 93.62 198 GLY A O 1
ATOM 1559 N N . VAL A 1 199 ? 1.740 10.087 -3.506 1.00 93.81 199 VAL A N 1
ATOM 1560 C CA . VAL A 1 199 ? 0.394 10.655 -3.266 1.00 93.81 199 VAL A CA 1
ATOM 1561 C C . VAL A 1 199 ? 0.417 12.186 -3.330 1.00 93.81 199 VAL A C 1
ATOM 1563 O O . VAL A 1 199 ? -0.419 12.787 -3.998 1.00 93.81 199 VAL A O 1
ATOM 1566 N N . ASP A 1 200 ? 1.417 12.813 -2.707 1.00 91.38 200 ASP A N 1
ATOM 1567 C CA . ASP A 1 200 ? 1.573 14.275 -2.681 1.00 91.38 200 ASP A CA 1
ATOM 1568 C C . ASP A 1 200 ? 1.973 14.866 -4.041 1.00 91.38 200 ASP A C 1
ATOM 1570 O O . ASP A 1 200 ? 1.808 16.062 -4.277 1.00 91.38 200 ASP A O 1
ATOM 1574 N N . LEU A 1 201 ? 2.530 14.052 -4.944 1.00 91.94 201 LEU A N 1
ATOM 1575 C CA . LEU A 1 201 ? 2.879 14.491 -6.297 1.00 91.94 201 LEU A CA 1
ATOM 1576 C C . LEU A 1 201 ? 1.633 14.629 -7.171 1.00 91.94 201 LEU A C 1
ATOM 1578 O O . LEU A 1 201 ? 1.584 15.519 -8.016 1.00 91.94 201 LEU A O 1
ATOM 1582 N N . LEU A 1 202 ? 0.612 13.798 -6.939 1.00 90.50 202 LEU A N 1
ATOM 1583 C CA . LEU A 1 202 ? -0.639 13.833 -7.701 1.00 90.50 202 LEU A CA 1
ATOM 1584 C C . LEU A 1 202 ? -1.428 15.133 -7.487 1.00 90.50 202 LEU A C 1
ATOM 1586 O O . LEU A 1 202 ? -2.174 15.535 -8.370 1.00 90.50 202 LEU A O 1
ATOM 1590 N N . GLU A 1 203 ? -1.239 15.808 -6.350 1.00 88.75 203 GLU A N 1
ATOM 1591 C CA . GLU A 1 203 ? -1.858 17.110 -6.054 1.00 88.75 203 GLU A CA 1
ATOM 1592 C C . GLU A 1 203 ? -1.213 18.271 -6.835 1.00 88.75 203 GLU A C 1
ATOM 1594 O O . GLU A 1 203 ? -1.779 19.359 -6.896 1.00 88.75 203 GLU A O 1
ATOM 1599 N N . LYS A 1 204 ? -0.028 18.059 -7.426 1.00 89.12 204 LYS A N 1
ATOM 1600 C CA . LYS A 1 204 ? 0.754 19.096 -8.126 1.00 89.12 204 LYS A CA 1
ATOM 1601 C C . LYS A 1 204 ? 0.532 19.115 -9.639 1.00 89.12 204 LYS A C 1
ATOM 1603 O O . LYS A 1 204 ? 1.175 19.902 -10.328 1.00 89.12 204 LYS A O 1
ATOM 1608 N N . VAL A 1 205 ? -0.309 18.222 -10.156 1.00 89.31 205 VAL A N 1
ATOM 1609 C CA . VAL A 1 205 ? -0.563 18.052 -11.590 1.00 89.31 205 VAL A CA 1
ATOM 1610 C C . VAL A 1 205 ? -2.029 18.371 -11.866 1.00 89.31 205 VAL A C 1
ATOM 1612 O O . VAL A 1 205 ? -2.906 17.785 -11.239 1.00 89.31 205 VAL A O 1
ATOM 1615 N N . ASP A 1 206 ? -2.296 19.262 -12.824 1.00 87.75 206 ASP A N 1
ATOM 1616 C CA . ASP A 1 206 ? -3.660 19.723 -13.131 1.00 87.75 206 ASP A CA 1
ATOM 1617 C C . ASP A 1 206 ? -4.582 18.593 -13.618 1.00 87.75 206 ASP A C 1
ATOM 1619 O O . ASP A 1 206 ? -5.770 18.560 -13.297 1.00 87.75 206 ASP A O 1
ATOM 1623 N N . GLN A 1 207 ? -4.039 17.654 -14.398 1.00 89.62 207 GLN A N 1
ATOM 1624 C CA . GLN A 1 207 ? -4.772 16.522 -14.970 1.00 89.62 207 GLN A CA 1
ATOM 1625 C C . GLN A 1 207 ? -4.036 15.217 -14.680 1.00 89.62 207 GLN A C 1
ATOM 1627 O O . GLN A 1 207 ? -3.272 14.728 -15.516 1.00 89.62 207 GLN A O 1
ATOM 1632 N N . PRO A 1 208 ? -4.215 14.658 -13.476 1.00 89.50 208 PRO A N 1
ATOM 1633 C CA . PRO A 1 208 ? -3.436 13.512 -13.082 1.00 89.50 208 PRO A CA 1
ATOM 1634 C C . PRO A 1 208 ? -3.901 12.227 -13.798 1.00 89.50 208 PRO A C 1
ATOM 1636 O O . PRO A 1 208 ? -5.089 11.916 -13.815 1.00 89.50 208 PRO A O 1
ATOM 1639 N N . LEU A 1 209 ? -2.958 11.437 -14.330 1.00 91.06 209 LEU A N 1
ATOM 1640 C CA . LEU A 1 209 ? -3.195 10.105 -14.923 1.00 91.06 209 LEU A CA 1
ATOM 1641 C C . LEU A 1 209 ? -3.841 9.097 -13.957 1.00 91.06 209 LEU A C 1
ATOM 1643 O O . LEU A 1 209 ? -4.432 8.112 -14.390 1.00 91.06 209 LEU A O 1
ATOM 1647 N N . THR A 1 210 ? -3.698 9.318 -12.651 1.00 93.88 210 THR A N 1
ATOM 1648 C CA . THR A 1 210 ? -4.337 8.531 -11.593 1.00 93.88 210 THR A CA 1
ATOM 1649 C C . THR A 1 210 ? -4.688 9.438 -10.423 1.00 93.88 210 THR A C 1
ATOM 1651 O O . THR A 1 210 ? -3.988 10.411 -10.146 1.00 93.88 210 THR A O 1
ATOM 1654 N N . THR A 1 211 ? -5.772 9.135 -9.721 1.00 94.38 211 THR A N 1
ATOM 1655 C CA . THR A 1 211 ? -6.213 9.929 -8.566 1.00 94.38 211 THR A CA 1
ATOM 1656 C C . THR A 1 211 ? -5.638 9.383 -7.254 1.00 94.38 211 THR A C 1
ATOM 1658 O O . THR A 1 211 ? -5.425 8.172 -7.136 1.00 94.38 211 THR A O 1
ATOM 1661 N N . PRO A 1 212 ? -5.462 10.223 -6.213 1.00 94.31 212 PRO A N 1
ATOM 1662 C CA . PRO A 1 212 ? -5.110 9.741 -4.876 1.00 94.31 212 PRO A CA 1
ATOM 1663 C C . PRO A 1 212 ? -6.057 8.648 -4.352 1.00 94.31 212 PRO A C 1
ATOM 1665 O O . PRO A 1 212 ? -5.609 7.726 -3.679 1.00 94.31 212 PRO A O 1
ATOM 1668 N N . ASP A 1 213 ? -7.353 8.719 -4.685 1.00 94.44 213 ASP A N 1
ATOM 1669 C CA . ASP A 1 213 ? -8.359 7.718 -4.287 1.00 94.44 213 ASP A CA 1
ATOM 1670 C C . ASP A 1 213 ? -8.070 6.348 -4.899 1.00 94.44 213 ASP A C 1
ATOM 1672 O O . ASP A 1 213 ? -8.026 5.351 -4.184 1.00 94.44 213 ASP A O 1
ATOM 1676 N N . GLN A 1 214 ? -7.807 6.304 -6.207 1.00 95.19 214 GLN A N 1
ATOM 1677 C CA . GLN A 1 214 ? -7.446 5.067 -6.903 1.00 95.19 214 GLN A CA 1
ATOM 1678 C C . GLN A 1 214 ? -6.149 4.476 -6.347 1.00 95.19 214 GLN A C 1
ATOM 1680 O O . GLN A 1 214 ? -6.079 3.273 -6.100 1.00 95.19 214 GLN A O 1
ATOM 1685 N N . LEU A 1 215 ? -5.150 5.326 -6.095 1.00 96.31 215 LEU A N 1
ATOM 1686 C CA . LEU A 1 215 ? -3.862 4.893 -5.567 1.00 96.31 215 LEU A CA 1
ATOM 1687 C C . LEU A 1 215 ? -3.992 4.300 -4.158 1.00 96.31 215 LEU A C 1
ATOM 1689 O O . LEU A 1 215 ? -3.528 3.193 -3.900 1.00 96.31 215 LEU A O 1
ATOM 1693 N N . LEU A 1 216 ? -4.669 5.002 -3.246 1.00 96.56 216 LEU A N 1
ATOM 1694 C CA . LEU A 1 216 ? -4.846 4.528 -1.873 1.00 96.56 216 LEU A CA 1
ATOM 1695 C C . LEU A 1 216 ? -5.800 3.325 -1.787 1.00 96.56 216 LEU A C 1
ATOM 1697 O O . LEU A 1 216 ? -5.664 2.524 -0.861 1.00 96.56 216 LEU A O 1
ATOM 1701 N N . ALA A 1 217 ? -6.734 3.161 -2.730 1.00 96.25 217 ALA A N 1
ATOM 1702 C CA . ALA A 1 217 ? -7.572 1.964 -2.839 1.00 96.25 217 ALA A CA 1
ATOM 1703 C C . ALA A 1 217 ? -6.779 0.726 -3.299 1.00 96.25 217 ALA A C 1
ATOM 1705 O O . ALA A 1 217 ? -7.009 -0.375 -2.787 1.00 96.25 217 ALA A O 1
ATOM 1706 N N . LEU A 1 218 ? -5.816 0.899 -4.211 1.00 97.19 218 LEU A N 1
ATOM 1707 C CA . LEU A 1 218 ? -4.864 -0.156 -4.568 1.00 97.19 218 LEU A CA 1
ATOM 1708 C C . LEU A 1 218 ? -4.036 -0.566 -3.341 1.00 97.19 218 LEU A C 1
ATOM 1710 O O . LEU A 1 218 ? -3.976 -1.751 -3.014 1.00 97.19 218 LEU A O 1
ATOM 1714 N N . CYS A 1 219 ? -3.501 0.411 -2.602 1.00 98.06 219 CYS A N 1
ATOM 1715 C CA . CYS A 1 219 ? -2.773 0.158 -1.359 1.00 98.06 219 CYS A CA 1
ATOM 1716 C C . CYS A 1 219 ? -3.640 -0.546 -0.295 1.00 98.06 219 CYS A C 1
ATOM 1718 O O . CYS A 1 219 ? -3.182 -1.496 0.330 1.00 98.06 219 CYS A O 1
ATOM 1720 N N . ASP A 1 220 ? -4.901 -0.127 -0.104 1.00 97.69 220 ASP A N 1
ATOM 1721 C CA . ASP A 1 220 ? -5.859 -0.768 0.822 1.00 97.69 220 ASP A CA 1
ATOM 1722 C C . ASP A 1 220 ? -6.025 -2.256 0.502 1.00 97.69 220 ASP A C 1
ATOM 1724 O O . ASP A 1 220 ? -5.976 -3.094 1.401 1.00 97.69 220 ASP A O 1
ATOM 1728 N N . THR A 1 221 ? -6.168 -2.578 -0.785 1.00 97.38 221 THR A N 1
ATOM 1729 C CA . THR A 1 221 ? -6.315 -3.957 -1.262 1.00 97.38 221 THR A CA 1
ATOM 1730 C C . THR A 1 221 ? -5.056 -4.772 -0.977 1.00 97.38 221 THR A C 1
ATOM 1732 O O . THR A 1 221 ? -5.15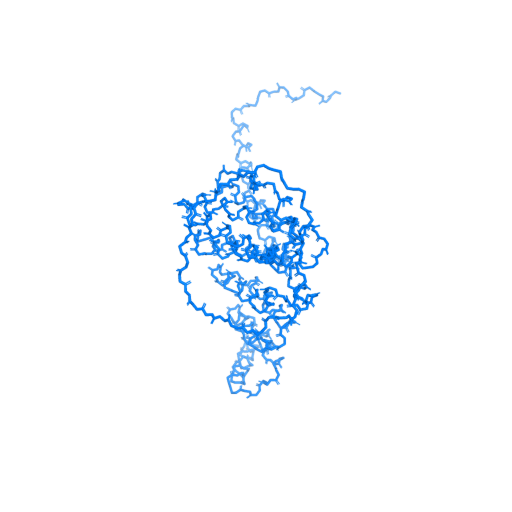6 -5.846 -0.385 1.00 97.38 221 THR A O 1
ATOM 1735 N N . ALA A 1 222 ? -3.878 -4.243 -1.324 1.00 97.69 222 ALA A N 1
ATOM 1736 C CA . ALA A 1 222 ? -2.604 -4.922 -1.102 1.00 97.69 222 ALA A CA 1
ATOM 1737 C C . ALA A 1 222 ? -2.327 -5.158 0.394 1.00 97.69 222 ALA A C 1
ATOM 1739 O O . ALA A 1 222 ? -1.983 -6.267 0.789 1.00 97.69 222 ALA A O 1
ATOM 1740 N N . PHE A 1 223 ? -2.532 -4.164 1.263 1.00 97.88 223 PHE A N 1
ATOM 1741 C CA . PHE A 1 223 ? -2.286 -4.339 2.701 1.00 97.88 223 PHE A CA 1
ATOM 1742 C C . PHE A 1 223 ? -3.266 -5.314 3.355 1.00 97.88 223 PHE A C 1
ATOM 1744 O O . PHE A 1 223 ? -2.854 -6.130 4.177 1.00 97.88 223 PHE A O 1
ATOM 1751 N N . ARG A 1 224 ? -4.550 -5.271 2.974 1.00 96.31 224 ARG A N 1
ATOM 1752 C CA . ARG A 1 224 ? -5.561 -6.212 3.483 1.00 96.31 224 ARG A CA 1
ATOM 1753 C C . ARG A 1 224 ? -5.285 -7.646 3.058 1.00 96.31 224 ARG A C 1
ATOM 1755 O O . ARG A 1 224 ? -5.450 -8.540 3.873 1.00 96.31 224 ARG A O 1
ATOM 1762 N N . ALA A 1 225 ? -4.858 -7.862 1.815 1.00 94.19 225 ALA A N 1
ATOM 1763 C CA . ALA A 1 225 ? -4.551 -9.198 1.307 1.00 94.19 225 ALA A CA 1
ATOM 1764 C C . ALA A 1 225 ? -3.384 -9.883 2.048 1.00 94.19 225 ALA A C 1
ATOM 1766 O O . ALA A 1 225 ? -3.210 -11.088 1.907 1.00 94.19 225 ALA A O 1
ATOM 1767 N N . ASN A 1 226 ? -2.603 -9.129 2.830 1.00 95.12 226 ASN A N 1
ATOM 1768 C CA . ASN A 1 226 ? -1.415 -9.609 3.541 1.00 95.12 226 ASN A CA 1
ATOM 1769 C C . ASN A 1 226 ? -1.485 -9.394 5.056 1.00 95.12 226 ASN A C 1
ATOM 1771 O O . ASN A 1 226 ? -0.452 -9.438 5.724 1.00 95.12 226 ASN A O 1
ATOM 1775 N N . ASP A 1 227 ? -2.676 -9.109 5.590 1.00 95.00 227 ASP A N 1
ATOM 1776 C CA . ASP A 1 227 ? -2.892 -8.850 7.017 1.00 95.00 227 ASP A CA 1
ATOM 1777 C C . ASP A 1 227 ? -1.933 -7.785 7.600 1.00 95.00 227 ASP A C 1
ATOM 1779 O O . ASP A 1 227 ? -1.519 -7.836 8.763 1.00 95.00 227 ASP A O 1
ATOM 1783 N N . GLU A 1 228 ? -1.562 -6.780 6.797 1.00 94.69 228 GLU A N 1
ATOM 1784 C CA . GLU A 1 228 ? -0.648 -5.714 7.211 1.00 94.69 228 GLU A CA 1
ATOM 1785 C C . GLU A 1 228 ? -1.375 -4.593 7.958 1.00 94.69 228 GLU A C 1
ATOM 1787 O O . GLU A 1 228 ? -1.470 -3.456 7.486 1.00 94.69 228 GLU A O 1
ATOM 1792 N N . THR A 1 229 ? -1.878 -4.899 9.153 1.00 94.62 229 THR A N 1
ATOM 1793 C CA . THR A 1 229 ? -2.712 -3.979 9.941 1.00 94.62 229 THR A CA 1
ATOM 1794 C C . THR A 1 229 ? -2.080 -2.600 10.136 1.00 94.62 229 THR A C 1
ATOM 1796 O O . THR A 1 229 ? -2.729 -1.589 9.888 1.00 94.62 229 THR A O 1
ATOM 1799 N N . VAL A 1 230 ? -0.792 -2.527 10.489 1.00 93.56 230 VAL A N 1
ATOM 1800 C CA . VAL A 1 230 ? -0.093 -1.244 10.710 1.00 93.56 230 VAL A CA 1
ATOM 1801 C C . VAL A 1 230 ? -0.008 -0.412 9.425 1.00 93.56 230 VAL A C 1
ATOM 1803 O O . VAL A 1 230 ? -0.160 0.811 9.457 1.00 93.56 230 VAL A O 1
ATOM 1806 N N . SER A 1 231 ? 0.234 -1.057 8.283 1.00 95.38 231 SER A N 1
ATOM 1807 C CA . SER A 1 231 ? 0.253 -0.377 6.986 1.00 95.38 231 SER A CA 1
ATOM 1808 C C . SER A 1 231 ? -1.150 0.100 6.608 1.00 95.38 231 SER A C 1
ATOM 1810 O O . SER A 1 231 ? -1.321 1.219 6.124 1.00 95.38 231 SER A O 1
ATOM 1812 N N . LEU A 1 232 ? -2.166 -0.711 6.899 1.00 96.75 232 LEU A N 1
ATOM 1813 C CA . LEU A 1 232 ? -3.565 -0.395 6.647 1.00 96.75 232 LEU A CA 1
ATOM 1814 C C . LEU A 1 232 ? -4.064 0.790 7.492 1.00 96.75 232 LEU A C 1
ATOM 1816 O O . LEU A 1 232 ? -4.729 1.676 6.955 1.00 96.75 232 LEU A O 1
ATOM 1820 N N . GLU A 1 233 ? -3.690 0.859 8.774 1.00 96.38 233 GLU A N 1
ATOM 1821 C CA . GLU A 1 233 ? -3.953 2.015 9.645 1.00 96.38 233 GLU A CA 1
ATOM 1822 C C . GLU A 1 233 ? -3.403 3.302 9.027 1.00 96.38 233 GLU A C 1
ATOM 1824 O O . GLU A 1 233 ? -4.147 4.260 8.798 1.00 96.38 233 GLU A O 1
ATOM 1829 N N . ARG A 1 234 ? -2.111 3.293 8.668 1.00 95.75 234 ARG A N 1
ATOM 1830 C CA . ARG A 1 234 ? -1.440 4.428 8.018 1.00 95.75 234 ARG A CA 1
ATOM 1831 C C . ARG A 1 234 ? -2.120 4.803 6.703 1.00 95.75 234 ARG A C 1
ATOM 1833 O O . ARG A 1 234 ? -2.249 5.989 6.400 1.00 95.75 234 ARG A O 1
ATOM 1840 N N . ASN A 1 235 ? -2.582 3.818 5.931 1.00 97.12 235 ASN A N 1
ATOM 1841 C CA . ASN A 1 235 ? -3.309 4.055 4.686 1.00 97.12 235 ASN A CA 1
ATOM 1842 C C . ASN A 1 235 ? -4.615 4.830 4.931 1.00 97.12 235 ASN A C 1
ATOM 1844 O O . ASN A 1 235 ? -4.897 5.794 4.218 1.00 97.12 235 ASN A O 1
ATOM 1848 N N . TYR A 1 236 ? -5.387 4.472 5.963 1.00 98.06 236 TYR A N 1
ATOM 1849 C CA . TYR A 1 236 ? -6.595 5.221 6.328 1.00 98.06 236 TYR A CA 1
ATOM 1850 C C . TYR A 1 236 ? -6.285 6.614 6.858 1.00 98.06 236 TYR A C 1
ATOM 1852 O O . TYR A 1 236 ? -6.963 7.565 6.472 1.00 98.06 236 TYR A O 1
ATOM 1860 N N . GLU A 1 237 ? -5.238 6.779 7.663 1.00 95.94 237 GLU A N 1
ATOM 1861 C CA . GLU A 1 237 ? -4.781 8.105 8.093 1.00 95.94 237 GLU A CA 1
ATOM 1862 C C . GLU A 1 237 ? -4.373 8.987 6.901 1.00 95.94 237 GLU A C 1
ATOM 1864 O O . GLU A 1 237 ? -4.615 10.198 6.901 1.00 95.94 237 GLU A O 1
ATOM 1869 N N . PHE A 1 238 ? -3.773 8.407 5.856 1.00 94.19 238 PHE A N 1
ATOM 1870 C CA . PHE A 1 238 ? -3.534 9.111 4.595 1.00 94.19 238 PHE A CA 1
ATOM 1871 C C . PHE A 1 238 ? -4.839 9.491 3.897 1.00 94.19 238 PHE A C 1
ATOM 1873 O O . PHE A 1 238 ? -5.003 10.663 3.562 1.00 94.19 238 PHE A O 1
ATOM 1880 N N . MET A 1 239 ? -5.786 8.561 3.735 1.00 96.12 239 MET A N 1
ATOM 1881 C CA . MET A 1 239 ? -7.087 8.849 3.112 1.00 96.12 239 MET A CA 1
ATOM 1882 C C . MET A 1 239 ? -7.839 9.974 3.835 1.00 96.12 239 MET A C 1
ATOM 1884 O O . MET A 1 239 ? -8.359 10.872 3.179 1.00 96.12 239 MET A O 1
ATOM 1888 N N . ILE A 1 240 ? -7.857 9.965 5.173 1.00 96.50 240 ILE A N 1
ATOM 1889 C CA . ILE A 1 240 ? -8.510 10.997 5.995 1.00 96.50 240 ILE A CA 1
ATOM 1890 C C . ILE A 1 240 ? -7.908 12.378 5.729 1.00 96.50 240 ILE A C 1
ATOM 1892 O O . ILE A 1 240 ? -8.645 13.354 5.602 1.00 96.50 240 ILE A O 1
ATOM 1896 N N . ARG A 1 241 ? -6.577 12.467 5.634 1.00 94.88 241 ARG A N 1
ATOM 1897 C CA . ARG A 1 241 ? -5.871 13.741 5.433 1.00 94.88 241 ARG A CA 1
ATOM 1898 C C . ARG A 1 241 ? -5.943 14.245 3.995 1.00 94.88 241 ARG A C 1
ATOM 1900 O O . ARG A 1 241 ? -6.030 15.449 3.787 1.00 94.88 241 ARG A O 1
ATOM 1907 N N . LYS A 1 242 ? -5.862 13.341 3.019 1.00 92.75 242 LYS A N 1
ATOM 1908 C CA . LYS A 1 242 ? -5.645 13.680 1.603 1.00 92.75 242 LYS A CA 1
ATOM 1909 C C . LYS A 1 242 ? -6.914 13.665 0.763 1.00 92.75 242 LYS A C 1
ATOM 1911 O O . LYS A 1 242 ? -6.960 14.287 -0.291 1.00 92.75 242 LYS A O 1
ATOM 1916 N N . ILE A 1 243 ? -7.958 12.969 1.211 1.00 93.81 243 ILE A N 1
ATOM 1917 C CA . ILE A 1 243 ? -9.178 12.772 0.425 1.00 93.81 243 ILE A CA 1
ATOM 1918 C C . ILE A 1 243 ? -10.396 13.087 1.298 1.00 93.81 243 ILE A C 1
ATOM 1920 O O . ILE A 1 243 ? -11.061 12.167 1.782 1.00 93.81 243 ILE A O 1
ATOM 1924 N N . PRO A 1 244 ? -10.756 14.376 1.474 1.00 93.25 244 PRO A N 1
ATOM 1925 C CA . PRO A 1 244 ? -11.876 14.779 2.329 1.00 93.25 244 PRO A CA 1
ATOM 1926 C C . PRO A 1 244 ? -13.180 14.030 2.018 1.00 93.25 244 PRO A C 1
ATOM 1928 O O . PRO A 1 244 ? -13.865 13.567 2.924 1.00 93.25 244 PRO A O 1
ATOM 1931 N N . LYS A 1 245 ? -13.463 13.782 0.730 1.00 92.25 245 LYS A N 1
ATOM 1932 C CA . LYS A 1 245 ? -14.644 13.027 0.265 1.00 92.25 245 LYS A CA 1
ATOM 1933 C C . LYS A 1 245 ? -14.708 11.574 0.767 1.00 92.25 245 LYS A C 1
ATOM 1935 O O . LYS A 1 245 ? -15.774 10.966 0.740 1.00 92.25 245 LYS A O 1
ATOM 1940 N N . ARG A 1 246 ? -13.579 10.991 1.180 1.00 93.12 246 ARG A N 1
ATOM 1941 C CA . ARG A 1 246 ? -13.467 9.618 1.703 1.00 93.12 246 ARG A CA 1
ATOM 1942 C C . ARG A 1 246 ? -13.158 9.572 3.195 1.00 93.12 246 ARG A C 1
ATOM 1944 O O . ARG A 1 246 ? -13.177 8.478 3.759 1.00 93.12 246 ARG A O 1
ATOM 1951 N N . ALA A 1 247 ? -12.893 10.714 3.829 1.00 95.62 247 ALA A N 1
ATOM 1952 C CA . ALA A 1 247 ? -12.417 10.772 5.204 1.00 95.62 247 ALA A CA 1
ATOM 1953 C C . ALA A 1 247 ? -13.368 10.062 6.178 1.00 95.62 247 ALA A C 1
ATOM 1955 O O . ALA A 1 247 ? -12.918 9.276 7.002 1.00 95.62 247 ALA A O 1
ATOM 1956 N N . GLU A 1 248 ? -14.681 10.225 6.011 1.00 96.56 248 GLU A N 1
ATOM 1957 C CA . GLU A 1 248 ? -15.693 9.563 6.845 1.00 96.56 248 GLU A CA 1
ATOM 1958 C C . GLU A 1 248 ? -15.676 8.035 6.720 1.00 96.56 248 GLU A C 1
ATOM 1960 O O . GLU A 1 248 ? -15.687 7.312 7.719 1.00 96.56 248 GLU A O 1
ATOM 1965 N N . LEU A 1 249 ? -15.595 7.515 5.490 1.00 95.38 249 LEU A N 1
ATOM 1966 C CA . LEU A 1 249 ? -15.486 6.073 5.263 1.00 95.38 249 LEU A CA 1
ATOM 1967 C C . LEU A 1 249 ? -14.165 5.527 5.823 1.00 95.38 249 LEU A C 1
ATOM 1969 O O . LEU A 1 249 ? -14.150 4.440 6.403 1.00 95.38 249 LEU A O 1
ATOM 1973 N N . ALA A 1 250 ? -13.070 6.274 5.666 1.00 97.44 250 ALA A N 1
ATOM 1974 C CA . ALA A 1 250 ? -11.763 5.907 6.193 1.00 97.44 250 ALA A CA 1
ATOM 1975 C C . ALA A 1 250 ? -11.745 5.910 7.732 1.00 97.44 250 ALA A C 1
ATOM 1977 O O . ALA A 1 250 ? -11.281 4.932 8.312 1.00 97.44 250 ALA A O 1
ATOM 1978 N N . ARG A 1 251 ? -12.337 6.913 8.402 1.00 98.31 251 ARG A N 1
ATOM 1979 C CA . ARG A 1 251 ? -12.523 6.937 9.869 1.00 98.31 251 ARG A CA 1
ATOM 1980 C C . ARG A 1 251 ? -13.315 5.733 10.354 1.00 98.31 251 ARG A C 1
ATOM 1982 O O . ARG A 1 251 ? -12.892 5.049 11.281 1.00 98.31 251 ARG A O 1
ATOM 1989 N N . PHE A 1 252 ? -14.428 5.420 9.692 1.00 97.75 252 PHE A N 1
ATOM 1990 C CA . PHE A 1 252 ? -15.256 4.276 10.069 1.00 97.75 252 PHE A CA 1
ATOM 1991 C C . PHE A 1 252 ? -14.506 2.936 9.947 1.00 97.75 252 PHE A C 1
ATOM 1993 O O . PHE A 1 252 ? -14.642 2.062 10.808 1.00 97.75 252 PHE A O 1
ATOM 2000 N N . ARG A 1 253 ? -13.701 2.763 8.887 1.00 97.56 253 ARG A N 1
ATOM 2001 C CA . ARG A 1 253 ? -12.854 1.573 8.688 1.00 97.56 253 ARG A CA 1
ATOM 2002 C C . ARG A 1 253 ? -11.694 1.518 9.684 1.00 97.56 253 ARG A C 1
ATOM 2004 O O . ARG A 1 253 ? -11.440 0.453 10.236 1.00 97.56 253 ARG A O 1
ATOM 2011 N N . LEU A 1 254 ? -11.048 2.649 9.957 1.00 98.19 254 LEU A N 1
ATOM 2012 C CA . LEU A 1 254 ? -9.957 2.757 10.925 1.00 98.19 254 LEU A CA 1
ATOM 2013 C C . LEU A 1 254 ? -10.426 2.432 12.347 1.00 98.19 254 LEU A C 1
ATOM 2015 O O . LEU A 1 254 ? -9.781 1.657 13.044 1.00 98.19 254 LEU A O 1
ATOM 2019 N N . ALA A 1 255 ? -11.595 2.932 12.752 1.00 98.38 255 ALA A N 1
ATOM 2020 C CA . ALA A 1 255 ? -12.192 2.571 14.035 1.00 98.38 255 ALA A CA 1
ATOM 2021 C C . ALA A 1 255 ? -12.460 1.063 14.150 1.00 98.38 255 ALA A C 1
ATOM 2023 O O . ALA A 1 255 ? -12.206 0.469 15.196 1.00 98.38 255 ALA A O 1
ATOM 2024 N N . ALA A 1 256 ? -12.910 0.422 13.064 1.00 97.94 256 ALA A N 1
ATOM 2025 C CA . ALA A 1 256 ? -13.091 -1.027 13.048 1.00 97.94 256 ALA A CA 1
ATOM 2026 C C . ALA A 1 256 ? -11.779 -1.793 13.221 1.00 97.94 256 ALA A C 1
ATOM 2028 O O . ALA A 1 256 ? -11.766 -2.815 13.903 1.00 97.94 256 ALA A O 1
ATOM 2029 N N . LEU A 1 257 ? -10.695 -1.287 12.638 1.00 97.06 257 LEU A N 1
ATOM 2030 C CA . LEU A 1 257 ? -9.366 -1.863 12.790 1.00 97.06 257 LEU A CA 1
ATOM 2031 C C . LEU A 1 257 ? -8.892 -1.755 14.247 1.00 97.06 257 LEU A C 1
ATOM 2033 O O . LEU A 1 257 ? -8.519 -2.756 14.851 1.00 97.06 257 LEU A O 1
ATOM 2037 N N . TYR A 1 258 ? -9.049 -0.581 14.866 1.00 98.06 258 TYR A N 1
ATOM 2038 C CA . TYR A 1 258 ? -8.750 -0.391 16.288 1.00 98.06 258 TYR A CA 1
ATOM 2039 C C . TYR A 1 258 ? -9.590 -1.285 17.207 1.00 98.06 258 TYR A C 1
ATOM 2041 O O . TYR A 1 258 ? -9.072 -1.792 18.198 1.00 98.06 258 TYR A O 1
ATOM 2049 N N . GLU A 1 259 ? -10.864 -1.522 16.893 1.00 97.56 259 GLU A N 1
ATOM 2050 C CA . GLU A 1 259 ? -11.705 -2.477 17.625 1.00 97.56 259 GLU A CA 1
ATOM 2051 C C . GLU A 1 259 ? -11.182 -3.913 17.549 1.00 97.56 259 GLU A C 1
ATOM 2053 O O . GLU A 1 259 ? -11.150 -4.599 18.572 1.00 97.56 259 GLU A O 1
ATOM 2058 N N . GLN A 1 260 ? -10.759 -4.363 16.363 1.00 96.50 260 GLN A N 1
ATOM 2059 C CA . GLN A 1 260 ? -10.189 -5.701 16.165 1.00 96.50 260 GLN A CA 1
ATOM 2060 C C . GLN A 1 260 ? -8.896 -5.891 16.966 1.00 96.50 260 GLN A C 1
ATOM 2062 O O . GLN A 1 260 ? -8.656 -6.970 17.502 1.00 96.50 260 GLN A O 1
ATOM 2067 N N . GLU A 1 261 ? -8.103 -4.830 17.113 1.00 95.81 261 GLU A N 1
ATOM 2068 C CA . GLU A 1 261 ? -6.887 -4.827 17.929 1.00 95.81 261 GLU A CA 1
ATOM 2069 C C . GLU A 1 261 ? -7.135 -4.610 19.435 1.00 95.81 261 GLU A C 1
ATOM 2071 O O . GLU A 1 261 ? -6.184 -4.527 20.215 1.00 95.81 261 GLU A O 1
ATOM 2076 N N . GLY A 1 262 ? -8.393 -4.471 19.869 1.00 96.44 262 GLY A N 1
ATOM 2077 C CA . GLY A 1 262 ? -8.741 -4.190 21.266 1.00 96.44 262 GLY A CA 1
ATOM 2078 C C . GLY A 1 262 ? -8.447 -2.755 21.723 1.00 96.44 262 GLY A C 1
ATOM 2079 O O . GLY A 1 262 ? -8.524 -2.446 22.910 1.00 96.44 262 GLY A O 1
ATOM 2080 N N . GLN A 1 263 ? -8.132 -1.843 20.803 1.00 97.06 263 GLN A N 1
ATOM 2081 C CA . GLN A 1 263 ? -7.853 -0.430 21.072 1.00 97.06 263 GLN A CA 1
ATOM 2082 C C . GLN A 1 263 ? -9.156 0.394 21.122 1.00 97.06 263 GLN A C 1
ATOM 2084 O O . GLN A 1 263 ? -9.307 1.398 20.422 1.00 97.06 263 GLN A O 1
ATOM 2089 N N . PHE A 1 264 ? -10.110 -0.009 21.971 1.00 98.19 264 PHE A N 1
ATOM 2090 C CA . PHE A 1 264 ? -11.472 0.554 22.013 1.00 98.19 264 PHE A CA 1
ATOM 2091 C C . PHE A 1 264 ? -11.515 2.069 22.244 1.00 98.19 264 PHE A C 1
ATOM 2093 O O . PHE A 1 264 ? -12.334 2.761 21.643 1.00 98.19 264 PHE A O 1
ATOM 2100 N N . ALA A 1 265 ? -10.603 2.607 23.059 1.00 98.12 265 ALA A N 1
ATOM 2101 C CA . ALA A 1 265 ? -10.512 4.047 23.297 1.00 98.12 265 ALA A CA 1
ATOM 2102 C C . ALA A 1 265 ? -10.149 4.832 22.023 1.00 98.12 265 ALA A C 1
ATOM 2104 O O . ALA A 1 265 ? -10.709 5.900 21.774 1.00 98.12 265 ALA A O 1
ATOM 2105 N N . LYS A 1 266 ? -9.250 4.293 21.186 1.00 97.75 266 LYS A N 1
ATOM 2106 C CA . LYS A 1 266 ? -8.911 4.914 19.900 1.00 97.75 266 LYS A CA 1
ATOM 2107 C C . LYS A 1 266 ? -10.054 4.787 18.907 1.00 97.75 266 LYS A C 1
ATOM 2109 O O . LYS A 1 266 ? -10.390 5.779 18.273 1.00 97.75 266 LYS A O 1
ATOM 2114 N N . ALA A 1 267 ? -10.683 3.614 18.823 1.00 98.44 267 ALA A N 1
ATOM 2115 C CA . ALA A 1 267 ? -11.851 3.411 17.971 1.00 98.44 267 ALA A CA 1
ATOM 2116 C C . ALA A 1 267 ? -12.963 4.423 18.283 1.00 98.44 267 ALA A C 1
ATOM 2118 O O . ALA A 1 267 ? -13.478 5.078 17.376 1.00 98.44 267 ALA A O 1
ATOM 2119 N N . LEU A 1 268 ? -13.272 4.608 19.573 1.00 98.44 268 LEU A N 1
ATOM 2120 C CA . LEU A 1 268 ? -14.262 5.577 20.036 1.00 98.44 268 LEU A CA 1
ATOM 2121 C C . LEU A 1 268 ? -13.885 6.997 19.607 1.00 98.44 268 LEU A C 1
ATOM 2123 O O . LEU A 1 268 ? -14.713 7.689 19.016 1.00 98.44 268 LEU A O 1
ATOM 2127 N N . LYS A 1 269 ? -12.634 7.405 19.851 1.00 98.31 269 LYS A N 1
ATOM 2128 C CA . LYS A 1 269 ? -12.133 8.722 19.447 1.00 98.31 269 LYS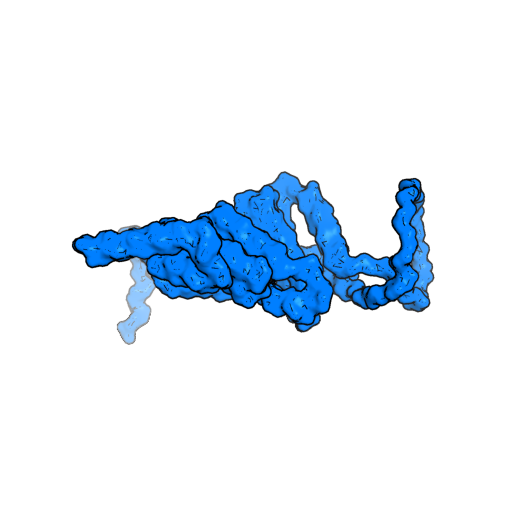 A CA 1
ATOM 2129 C C . LYS A 1 269 ? -12.280 8.938 17.936 1.00 98.31 269 LYS A C 1
ATOM 2131 O O . LYS A 1 269 ? -12.820 9.955 17.520 1.00 98.31 269 LYS A O 1
ATOM 2136 N N . THR A 1 270 ? -11.868 7.971 17.119 1.00 98.25 270 THR A N 1
ATOM 2137 C CA . THR A 1 270 ? -11.945 8.064 15.654 1.00 98.25 270 THR A CA 1
ATOM 2138 C C . THR A 1 270 ? -13.385 8.186 15.145 1.00 98.25 270 THR A C 1
ATOM 2140 O O . THR A 1 270 ? -13.632 8.957 14.221 1.00 98.25 270 THR A O 1
ATOM 2143 N N . LEU A 1 271 ? -14.349 7.472 15.743 1.00 98.25 271 LEU A N 1
ATOM 2144 C CA . LEU A 1 271 ? -15.769 7.613 15.386 1.00 98.25 271 LEU A CA 1
ATOM 2145 C C . LEU A 1 271 ? -16.359 8.956 15.831 1.00 98.25 271 LEU A C 1
ATOM 2147 O O . LEU A 1 271 ? -17.244 9.477 15.165 1.00 98.25 271 LEU A O 1
ATOM 2151 N N . GLN A 1 272 ? -15.887 9.525 16.941 1.00 97.81 272 GLN A N 1
ATOM 2152 C CA . GLN A 1 272 ? -16.332 10.842 17.415 1.00 97.81 272 GLN A CA 1
ATOM 2153 C C . GLN A 1 272 ? -15.802 12.002 16.560 1.00 97.81 272 GLN A C 1
ATOM 2155 O O . GLN A 1 272 ? -16.400 13.072 16.568 1.00 97.81 272 GLN A O 1
ATOM 2160 N N . GLU A 1 273 ? -14.709 11.795 15.824 1.00 97.56 273 GLU A N 1
ATOM 2161 C CA . GLU A 1 273 ? -14.135 12.761 14.872 1.00 97.56 273 GLU A CA 1
ATOM 2162 C C . GLU A 1 273 ? -14.825 12.751 13.493 1.00 97.56 273 GLU A C 1
ATOM 2164 O O . GLU A 1 273 ? -14.427 13.503 12.601 1.00 97.56 273 GLU A O 1
ATOM 2169 N N . MET A 1 274 ? -15.820 11.882 13.294 1.00 97.62 274 MET A N 1
ATOM 2170 C CA . MET A 1 274 ? -16.666 11.874 12.099 1.00 97.62 274 MET A CA 1
ATOM 2171 C C . MET A 1 274 ? -17.541 13.134 12.034 1.00 97.62 274 MET A C 1
ATOM 2173 O O . MET A 1 274 ? -17.933 13.673 13.066 1.00 97.62 274 MET A O 1
ATOM 2177 N N . GLU A 1 275 ? -17.862 13.594 10.824 1.00 96.06 275 GLU A N 1
ATOM 2178 C CA . GLU A 1 275 ? -18.679 14.798 10.586 1.00 96.06 275 GLU A CA 1
ATOM 2179 C C . GLU A 1 275 ? -20.111 14.635 11.120 1.00 96.06 275 GLU A C 1
ATOM 2181 O O . GLU A 1 275 ? -20.644 15.539 11.761 1.00 96.06 275 GLU A O 1
ATOM 2186 N N . ASP A 1 276 ? -20.708 13.456 10.916 1.00 95.25 276 ASP A N 1
ATOM 2187 C CA . ASP A 1 276 ? -22.014 13.088 11.472 1.00 95.25 276 ASP A CA 1
ATOM 2188 C C . ASP A 1 276 ? -21.893 11.857 12.390 1.00 95.25 276 ASP A C 1
ATOM 2190 O O . ASP A 1 276 ? -22.146 10.717 11.973 1.00 95.25 276 ASP A O 1
ATOM 2194 N N . PRO A 1 277 ? -21.529 12.061 13.670 1.00 92.75 277 PRO A N 1
ATOM 2195 C CA . PRO A 1 277 ? -21.465 10.981 14.645 1.00 92.75 277 PRO A CA 1
ATOM 2196 C C . PRO A 1 277 ? -22.860 10.515 15.101 1.00 92.75 277 PRO A C 1
ATOM 2198 O O . PRO A 1 277 ? -22.961 9.517 15.819 1.00 92.75 277 PRO A O 1
ATOM 2201 N N . GLN A 1 278 ? -23.939 11.217 14.721 1.00 93.56 278 GLN A N 1
ATOM 2202 C CA . GLN A 1 278 ? -25.315 10.873 15.097 1.00 93.56 278 GLN A CA 1
ATOM 2203 C C . GLN A 1 278 ? -25.971 9.888 14.135 1.00 93.56 278 GLN A C 1
ATOM 2205 O O . GLN A 1 278 ? -26.977 9.280 14.507 1.00 93.56 278 GLN A O 1
ATOM 2210 N N . ARG A 1 279 ? -25.390 9.666 12.950 1.00 95.69 279 ARG A N 1
ATOM 2211 C CA . ARG A 1 279 ? -25.820 8.616 12.023 1.00 95.69 279 ARG A CA 1
ATOM 2212 C C . ARG A 1 279 ? -26.003 7.288 12.760 1.00 95.69 279 ARG A C 1
ATOM 2214 O O . ARG A 1 279 ? -25.058 6.800 13.375 1.00 95.69 279 ARG A O 1
ATOM 2221 N N . ASP A 1 280 ? -27.173 6.659 12.629 1.00 97.12 280 ASP A N 1
ATOM 2222 C CA . ASP A 1 280 ? -27.599 5.513 13.456 1.00 97.12 280 ASP A CA 1
ATOM 2223 C C . ASP A 1 280 ? -26.525 4.433 13.653 1.00 97.12 280 ASP A C 1
ATOM 2225 O O . ASP A 1 280 ? -26.252 4.010 14.776 1.00 97.12 280 ASP A O 1
ATOM 2229 N N . LYS A 1 281 ? -25.858 4.018 12.564 1.00 96.19 281 LYS A N 1
ATOM 2230 C CA . LYS A 1 281 ? -24.790 3.003 12.610 1.00 96.19 281 LYS A CA 1
ATOM 2231 C C . LYS A 1 281 ? -23.562 3.457 13.407 1.00 96.19 281 LYS A C 1
ATOM 2233 O O . LYS A 1 281 ? -22.948 2.638 14.083 1.00 96.19 281 LYS A O 1
ATOM 2238 N N . VAL A 1 282 ? -23.186 4.731 13.304 1.00 97.50 282 VAL A N 1
ATOM 2239 C CA . VAL A 1 282 ? -22.040 5.316 14.019 1.00 97.50 282 VAL A CA 1
ATOM 2240 C C . VAL A 1 282 ? -22.406 5.518 15.485 1.00 97.50 282 VAL A C 1
ATOM 2242 O O . VAL A 1 282 ? -21.685 5.044 16.361 1.00 97.50 282 VAL A O 1
ATOM 2245 N N . LYS A 1 283 ? -23.575 6.107 15.752 1.00 97.94 283 LYS A N 1
ATOM 2246 C CA . LYS A 1 283 ? -24.105 6.331 17.099 1.00 97.94 283 LYS A CA 1
ATOM 2247 C C . LYS A 1 283 ? -24.209 5.037 17.904 1.00 97.94 283 LYS A C 1
ATOM 2249 O O . LYS A 1 283 ? -23.687 4.968 19.013 1.00 97.94 283 LYS A O 1
ATOM 2254 N N . ALA A 1 284 ? -24.817 3.992 17.339 1.00 97.62 284 ALA A N 1
ATOM 2255 C CA . ALA A 1 284 ? -24.937 2.695 18.006 1.00 97.62 284 ALA A CA 1
ATOM 2256 C C . ALA A 1 284 ? -23.564 2.103 18.372 1.00 97.62 284 ALA A C 1
ATOM 2258 O O . ALA A 1 284 ? -23.383 1.557 19.460 1.00 97.62 284 ALA A O 1
ATOM 2259 N N . ARG A 1 285 ? -22.577 2.258 17.483 1.00 98.19 285 ARG A N 1
ATOM 2260 C CA . ARG A 1 285 ? -21.213 1.770 17.698 1.00 98.19 285 ARG A CA 1
ATOM 2261 C C . ARG A 1 285 ? -20.463 2.575 18.763 1.00 98.19 285 ARG A C 1
ATOM 2263 O O . ARG A 1 285 ? -19.794 1.981 19.603 1.00 98.19 285 ARG A O 1
ATOM 2270 N N . ILE A 1 286 ? -20.627 3.899 18.777 1.00 98.44 286 ILE A N 1
ATOM 2271 C CA . ILE A 1 286 ? -20.100 4.789 19.823 1.00 98.44 286 ILE A CA 1
ATOM 2272 C C . ILE A 1 286 ? -20.633 4.379 21.201 1.00 98.44 286 ILE A C 1
ATOM 2274 O O . ILE A 1 286 ? -19.849 4.241 22.140 1.00 98.44 286 ILE A O 1
ATOM 2278 N N . GLU A 1 287 ? -21.941 4.150 21.334 1.00 98.25 287 GLU A N 1
ATOM 2279 C CA . GLU A 1 287 ? -22.539 3.757 22.617 1.00 98.25 287 GLU A CA 1
ATOM 2280 C C . GLU A 1 287 ? -22.073 2.366 23.072 1.00 98.25 287 GLU A C 1
ATOM 2282 O O . GLU A 1 287 ? -21.735 2.185 24.244 1.00 98.25 287 GLU A O 1
ATOM 2287 N N . ALA A 1 288 ? -21.938 1.406 22.150 1.00 98.38 288 ALA A N 1
ATOM 2288 C CA . ALA A 1 288 ? -21.375 0.091 22.459 1.00 98.38 288 ALA A CA 1
ATOM 2289 C C . ALA A 1 288 ? -19.921 0.177 22.967 1.00 98.38 288 ALA A C 1
ATOM 2291 O O . ALA A 1 288 ? -19.563 -0.474 23.952 1.00 98.38 288 ALA A O 1
ATOM 2292 N N . LEU A 1 289 ? -19.087 1.011 22.336 1.00 98.38 289 LEU A N 1
ATOM 2293 C CA . LEU A 1 289 ? -17.700 1.235 22.757 1.00 98.38 289 LEU A CA 1
ATOM 2294 C C . LEU A 1 289 ? -17.606 1.908 24.129 1.00 98.38 289 LEU A C 1
ATOM 2296 O O . LEU A 1 289 ? -16.791 1.494 24.953 1.00 98.38 289 LEU A O 1
ATOM 2300 N N . LYS A 1 290 ? -18.452 2.909 24.403 1.00 98.38 290 LYS A N 1
ATOM 2301 C CA . LYS A 1 290 ? -18.523 3.559 25.722 1.00 98.38 290 LYS A CA 1
ATOM 2302 C C . LYS A 1 290 ? -18.898 2.565 26.819 1.00 98.38 290 LYS A C 1
ATOM 2304 O O . LYS A 1 290 ? -18.210 2.507 27.836 1.00 98.38 290 LYS A O 1
ATOM 2309 N N . ALA A 1 291 ? -19.946 1.768 26.602 1.00 98.19 291 ALA A N 1
ATOM 2310 C CA . ALA A 1 291 ? -20.391 0.763 27.565 1.00 98.19 291 ALA A CA 1
ATOM 2311 C C . ALA A 1 291 ? -19.292 -0.274 27.847 1.00 98.19 291 ALA A C 1
ATOM 2313 O O . ALA A 1 291 ? -19.043 -0.635 28.999 1.00 98.19 291 ALA A O 1
ATOM 2314 N N . ARG A 1 292 ? -18.573 -0.704 26.803 1.00 97.94 292 ARG A N 1
ATOM 2315 C CA . ARG A 1 292 ? -17.443 -1.625 26.943 1.00 97.94 292 ARG A CA 1
ATOM 2316 C C . ARG A 1 292 ? -16.318 -1.034 27.792 1.00 97.94 292 ARG A C 1
ATOM 2318 O O . ARG A 1 292 ? -15.902 -1.677 28.752 1.00 97.94 292 ARG A O 1
ATOM 2325 N N . LEU A 1 293 ? -15.878 0.185 27.485 1.00 97.88 293 LEU A N 1
ATOM 2326 C CA . LEU A 1 293 ? -14.822 0.870 28.24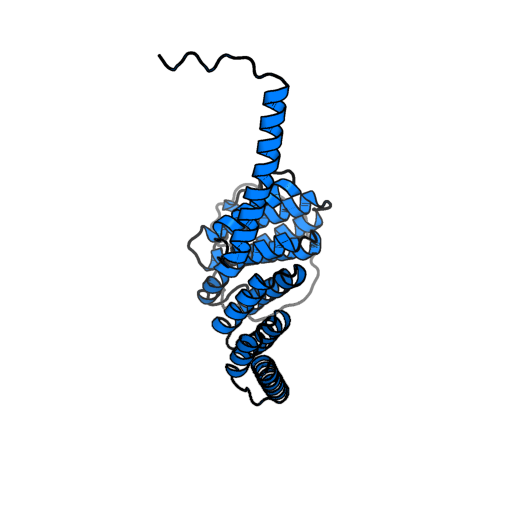0 1.00 97.88 293 LEU A CA 1
ATOM 2327 C C . LEU A 1 293 ? -15.204 1.083 29.712 1.00 97.88 293 LEU A C 1
ATOM 2329 O O . LEU A 1 293 ? 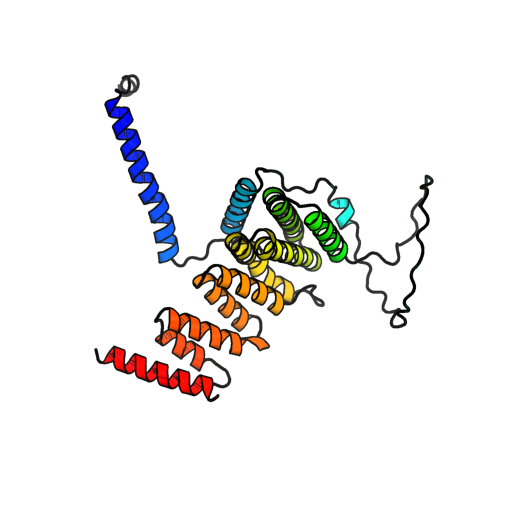-14.363 0.914 30.589 1.00 97.88 293 LEU A O 1
ATOM 2333 N N . GLN A 1 294 ? -16.473 1.392 30.002 1.00 98.00 294 GLN A N 1
ATOM 2334 C CA . GLN A 1 294 ? -16.972 1.478 31.380 1.00 98.00 294 GLN A CA 1
ATOM 2335 C C . GLN A 1 294 ? -16.883 0.128 32.100 1.00 98.00 294 GLN A C 1
ATOM 2337 O O . GLN A 1 294 ? -16.409 0.074 33.231 1.00 98.00 294 GLN A O 1
ATOM 2342 N N . SER A 1 295 ? -17.275 -0.965 31.437 1.00 97.50 295 SER A N 1
ATOM 2343 C CA . SER A 1 295 ? -17.185 -2.310 32.020 1.00 97.50 295 SER A CA 1
ATOM 2344 C C . SER A 1 295 ? -15.740 -2.765 32.268 1.00 97.50 295 SER A C 1
ATOM 2346 O O . SER A 1 295 ? -15.481 -3.486 33.230 1.00 97.50 295 SER A O 1
ATOM 2348 N N . GLU A 1 296 ? -14.795 -2.339 31.422 1.00 96.50 296 GLU A N 1
ATOM 2349 C CA . GLU A 1 296 ? -13.363 -2.617 31.583 1.00 96.50 296 GLU A CA 1
ATOM 2350 C C . GLU A 1 296 ? -12.753 -1.798 32.729 1.00 96.50 296 GLU A C 1
ATOM 2352 O O . GLU A 1 296 ? -11.876 -2.303 33.417 1.00 96.50 296 GLU A O 1
ATOM 2357 N N . ALA A 1 297 ? -13.255 -0.586 32.994 1.00 96.50 297 ALA A N 1
ATOM 2358 C CA . ALA A 1 297 ? -12.802 0.252 34.107 1.00 96.50 297 ALA A CA 1
ATOM 2359 C C . ALA A 1 297 ? -13.297 -0.217 35.490 1.00 96.50 297 ALA A C 1
ATOM 2361 O O . ALA A 1 297 ? -12.726 0.169 36.506 1.00 96.50 297 ALA A O 1
ATOM 2362 N N . THR A 1 298 ? -14.370 -1.014 35.543 1.00 97.44 298 THR A N 1
ATOM 2363 C CA . THR A 1 298 ? -14.923 -1.566 36.796 1.00 97.44 298 THR A CA 1
ATOM 2364 C C . THR A 1 298 ? -14.313 -2.903 37.224 1.00 97.44 298 THR A C 1
ATOM 2366 O O . THR A 1 298 ? -14.683 -3.417 38.278 1.00 97.44 298 THR A O 1
ATOM 2369 N N . LYS A 1 299 ? -13.439 -3.490 36.401 1.00 90.12 299 LYS A N 1
ATOM 2370 C CA . LYS A 1 299 ? -12.734 -4.746 36.694 1.00 90.12 299 LYS A CA 1
ATOM 2371 C C . LYS A 1 299 ? -11.381 -4.469 37.331 1.00 90.12 299 LYS A C 1
ATOM 2373 O O . LYS A 1 299 ? -11.011 -5.270 38.214 1.00 90.12 299 LYS A O 1
#